Protein AF-A0A1F9H984-F1 (afdb_monomer_lite)

Foldseek 3Di:
DPPDPPDPDPDLFLVVQLVVLVVVLVVLVVVDDPVLVVVCVVPVPPDCPPDDPVSVVSSVVNVSSVVSNVLSVQLNVQLVVQLVLLPVVPPPQAFAPVLVVVPPPDPPDDDQPPDDDPSVSSSVLSSVLSNLLSVQLLVVLVVQVLPDQLLVSVVCVVVVNGVDLHQVRAQVSSVVSVVPGDGRFKKKFWKWFPPPDPPIHIWIWIHTRPDDSQSTKTWGCSNVSSHTDIDRNVPDPTPIDTDPPDDID

pLDDT: mean 80.42, std 18.52, range [28.92, 98.56]

Sequence (249 aa):
MLLWPSFSLASESADQNFFYFQTQLKNFEKSHNASLIRRFNENNRKPLSGLSKKEKRFQKEYKELKKNFSYWNEVYHLKQALIETYKGVGAGSKPAQAVRNLCRGEPMCSPRPTHGSATTQMEDEANRLAIKLIQGIMRLAEEYKINTFPLVHNFLINFGLAKRGACKHWAEDILKIIEGIPRDYFVAYWAEHKPGSIAEHNVAVLAPAGATLRDGLLIDPWRTAGKPFWIRVDADHHQWKPWAFYEPK

Structure (mmCIF, N/CA/C/O backbone):
data_AF-A0A1F9H984-F1
#
_entry.id   AF-A0A1F9H984-F1
#
loop_
_atom_site.group_PDB
_atom_site.id
_atom_site.type_symbol
_atom_site.label_atom_id
_atom_site.label_alt_id
_atom_site.label_comp_id
_atom_site.label_asym_id
_atom_site.label_entity_id
_atom_site.label_seq_id
_atom_site.pdbx_PDB_ins_code
_atom_site.Cartn_x
_atom_site.Cartn_y
_atom_site.Cartn_z
_atom_site.occupancy
_atom_site.B_iso_or_equiv
_atom_site.auth_seq_id
_atom_site.auth_comp_id
_atom_site.auth_asym_id
_atom_site.auth_atom_id
_atom_site.pdbx_PDB_model_num
ATOM 1 N N . MET A 1 1 ? 5.134 5.168 20.318 1.00 28.92 1 MET A N 1
ATOM 2 C CA . MET A 1 1 ? 5.271 3.700 20.286 1.00 28.92 1 MET A CA 1
ATOM 3 C C . MET A 1 1 ? 3.900 3.111 19.985 1.00 28.92 1 MET A C 1
ATOM 5 O O . MET A 1 1 ? 3.142 2.780 20.892 1.00 28.92 1 MET A O 1
ATOM 9 N N . LEU A 1 2 ? 3.504 3.120 18.710 1.00 35.62 2 LEU A N 1
ATOM 10 C CA . LEU A 1 2 ? 2.279 2.446 18.294 1.00 35.62 2 LEU A CA 1
ATOM 11 C C . LEU A 1 2 ? 2.582 0.955 18.352 1.00 35.62 2 LEU A C 1
ATOM 13 O O . LEU A 1 2 ? 3.224 0.422 17.458 1.00 35.62 2 LEU A O 1
ATOM 17 N N . LEU A 1 3 ? 2.154 0.300 19.432 1.00 34.59 3 LEU A N 1
ATOM 18 C CA . LEU A 1 3 ? 2.183 -1.153 19.526 1.00 34.59 3 LEU A CA 1
ATOM 19 C C . LEU A 1 3 ? 1.504 -1.696 18.269 1.00 34.59 3 LEU A C 1
ATOM 21 O O . LEU A 1 3 ? 0.321 -1.430 18.021 1.00 34.59 3 LEU A O 1
ATOM 25 N N . TRP A 1 4 ? 2.294 -2.362 17.432 1.00 45.97 4 TRP A N 1
ATOM 26 C CA . TRP A 1 4 ? 1.813 -3.210 16.354 1.00 45.97 4 TRP A CA 1
ATOM 27 C C . TRP A 1 4 ? 0.661 -4.059 16.900 1.00 45.97 4 TRP A C 1
ATOM 29 O O . TRP A 1 4 ? 0.743 -4.452 18.069 1.00 45.97 4 TRP A O 1
ATOM 39 N N . PRO A 1 5 ? -0.433 -4.298 16.153 1.00 43.12 5 PRO A N 1
ATOM 40 C CA . PRO A 1 5 ? -1.443 -5.233 16.623 1.00 43.12 5 PRO A CA 1
ATOM 41 C C . PRO A 1 5 ? -0.728 -6.512 17.057 1.00 43.12 5 PRO A C 1
ATOM 43 O O . PRO A 1 5 ? 0.028 -7.091 16.278 1.00 43.12 5 PRO A O 1
ATOM 46 N N . SER A 1 6 ? -0.873 -6.892 18.325 1.00 40.19 6 SER A N 1
ATOM 47 C CA . SER A 1 6 ? -0.374 -8.160 18.840 1.00 40.19 6 SER A CA 1
ATOM 48 C C . SER A 1 6 ? -1.155 -9.246 18.110 1.00 40.19 6 SER A C 1
ATOM 50 O O . SER A 1 6 ? -2.278 -9.581 18.479 1.00 40.19 6 SER A O 1
ATOM 52 N N . PHE A 1 7 ? -0.612 -9.670 16.971 1.00 46.16 7 PHE A N 1
ATOM 53 C CA . PHE A 1 7 ? -1.280 -10.534 16.020 1.00 46.16 7 PHE A CA 1
ATOM 54 C C . PHE A 1 7 ? -1.328 -11.954 16.583 1.00 46.16 7 PHE A C 1
ATOM 56 O O . PHE A 1 7 ? -0.397 -12.733 16.426 1.00 46.16 7 PHE A O 1
ATOM 63 N N . SER A 1 8 ? -2.449 -12.304 17.204 1.00 42.34 8 SER A N 1
ATOM 64 C CA . SER A 1 8 ? -3.020 -13.636 17.025 1.00 42.34 8 SER A CA 1
ATOM 65 C C . SER A 1 8 ? -4.011 -13.506 15.869 1.00 42.34 8 SER A C 1
ATOM 67 O O . SER A 1 8 ? -5.178 -13.174 16.064 1.00 42.34 8 SER A O 1
ATOM 69 N N . LEU A 1 9 ? -3.507 -13.596 14.636 1.00 49.41 9 LEU A N 1
ATOM 70 C CA . LEU A 1 9 ? -4.356 -13.621 13.448 1.00 49.41 9 LEU A CA 1
ATOM 71 C C . LEU A 1 9 ? -4.894 -15.030 13.266 1.00 49.41 9 LEU A C 1
ATOM 73 O O . LEU A 1 9 ? -4.145 -15.997 13.372 1.00 49.41 9 LEU A O 1
ATOM 77 N N . ALA A 1 10 ? -6.175 -15.132 12.930 1.00 49.56 10 ALA A N 1
ATOM 78 C CA . ALA A 1 10 ? -6.808 -16.397 12.579 1.00 49.56 10 ALA A CA 1
ATOM 79 C C . ALA A 1 10 ? -6.217 -17.023 11.293 1.00 49.56 10 ALA A C 1
ATOM 81 O O . ALA A 1 10 ? -6.454 -18.198 11.035 1.00 49.56 10 ALA A O 1
ATOM 82 N N . SER A 1 11 ? -5.441 -16.262 10.507 1.00 60.00 11 SER A N 1
ATOM 83 C CA . SER A 1 11 ? -4.662 -16.715 9.346 1.00 60.00 11 SER A CA 1
ATOM 84 C C . SER A 1 11 ? -3.824 -15.571 8.753 1.00 60.00 11 SER A C 1
ATOM 86 O O . SER A 1 11 ? -4.091 -14.398 9.016 1.00 60.00 1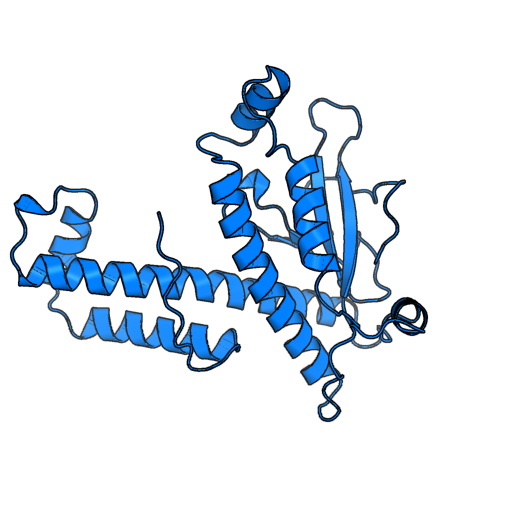1 SER A O 1
ATOM 88 N N . GLU A 1 12 ? -2.866 -15.877 7.874 1.00 77.62 12 GLU A N 1
ATOM 89 C CA . GLU A 1 12 ? -2.199 -14.878 7.016 1.00 77.62 12 GLU A CA 1
ATOM 90 C C . GLU A 1 12 ? -3.059 -14.446 5.802 1.00 77.62 12 GLU A C 1
ATOM 92 O O . GLU A 1 12 ? -2.540 -13.888 4.838 1.00 77.62 12 GLU A O 1
ATOM 97 N N . SER A 1 13 ? -4.376 -14.692 5.801 1.00 90.62 13 SER A N 1
ATOM 98 C CA . SER A 1 13 ? -5.262 -14.362 4.674 1.00 90.62 13 SER A CA 1
ATOM 99 C C . SER A 1 13 ? -5.854 -12.955 4.804 1.00 90.62 13 SER A C 1
ATOM 101 O O . SER A 1 13 ? -6.533 -12.641 5.786 1.00 90.62 13 SER A O 1
ATOM 103 N N . ALA A 1 14 ? -5.643 -12.111 3.791 1.00 93.31 14 ALA A N 1
ATOM 104 C CA . ALA A 1 14 ? -6.230 -10.776 3.714 1.00 93.31 14 ALA A CA 1
ATOM 105 C C . ALA A 1 14 ? -7.764 -10.809 3.762 1.00 93.31 14 ALA A C 1
ATOM 107 O O . ALA A 1 14 ? -8.372 -10.062 4.525 1.00 93.31 14 ALA A O 1
ATOM 108 N N . ASP A 1 15 ? -8.383 -11.706 2.995 1.00 94.44 15 ASP A N 1
ATOM 109 C CA . ASP A 1 15 ? -9.834 -11.851 2.876 1.00 94.44 15 ASP A CA 1
ATOM 110 C C . ASP A 1 15 ? -10.461 -12.256 4.209 1.00 94.44 15 ASP A C 1
ATOM 112 O O . ASP A 1 15 ? -11.380 -11.594 4.694 1.00 94.44 15 ASP A O 1
ATOM 116 N N . GLN A 1 16 ? -9.927 -13.308 4.842 1.00 93.25 16 GLN A N 1
ATOM 117 C CA . GLN A 1 16 ? -10.461 -13.800 6.113 1.00 93.25 16 GLN A CA 1
ATOM 118 C C . GLN A 1 16 ? -10.400 -12.717 7.191 1.00 93.25 16 GLN A C 1
ATOM 120 O O . GLN A 1 16 ? -11.394 -12.474 7.877 1.00 93.25 16 GLN A O 1
ATOM 125 N N . ASN A 1 17 ? -9.268 -12.020 7.312 1.00 95.00 17 ASN A N 1
ATOM 126 C CA . ASN A 1 17 ? -9.118 -10.970 8.312 1.00 95.00 17 ASN A CA 1
ATOM 127 C C . ASN A 1 17 ? -9.964 -9.730 7.997 1.00 95.00 17 ASN A C 1
ATOM 129 O O . ASN A 1 17 ? -10.565 -9.162 8.911 1.00 95.00 17 ASN A O 1
ATOM 133 N N . PHE A 1 18 ? -10.072 -9.325 6.730 1.00 96.31 18 PHE A N 1
ATOM 134 C CA . PHE A 1 18 ? -10.940 -8.220 6.328 1.00 96.31 18 PHE A CA 1
ATOM 135 C C . PHE A 1 18 ? -12.397 -8.484 6.715 1.00 96.31 18 PHE A C 1
ATOM 137 O O . PHE A 1 18 ? -12.997 -7.677 7.430 1.00 96.31 18 PHE A O 1
ATOM 144 N N . PHE A 1 19 ? -12.953 -9.634 6.321 1.00 95.62 19 PHE A N 1
ATOM 145 C CA . PHE A 1 19 ? -14.340 -9.975 6.643 1.00 95.62 19 PHE A CA 1
ATOM 146 C C . PHE A 1 19 ? -14.554 -10.197 8.142 1.00 95.62 19 PHE A C 1
ATOM 148 O O . PHE A 1 19 ? -15.589 -9.782 8.677 1.00 95.62 19 PHE A O 1
ATOM 155 N N . TYR A 1 20 ? -13.571 -10.774 8.840 1.00 94.81 20 TYR A N 1
ATOM 156 C CA . TYR A 1 20 ? -13.602 -10.913 10.293 1.00 94.81 20 TYR A CA 1
ATOM 157 C C . TYR A 1 20 ? -13.717 -9.547 10.977 1.00 94.81 20 TYR A C 1
ATOM 159 O O . TYR A 1 20 ? -14.696 -9.291 11.679 1.00 94.81 20 TYR A O 1
ATOM 167 N N . PHE A 1 21 ? -12.776 -8.629 10.735 1.00 94.81 21 PHE A N 1
ATOM 168 C CA . PHE A 1 21 ? -12.777 -7.325 11.400 1.00 94.81 21 PHE A CA 1
ATOM 169 C C . PHE A 1 21 ? -13.937 -6.433 10.953 1.00 94.81 21 PHE A C 1
ATOM 171 O O . PHE A 1 21 ? -14.473 -5.687 11.774 1.00 94.81 21 PHE A O 1
ATOM 178 N N . GLN A 1 22 ? -14.391 -6.550 9.702 1.00 95.25 22 GLN A N 1
ATOM 179 C CA . GLN A 1 22 ? -15.598 -5.869 9.238 1.00 95.25 22 GLN A CA 1
ATOM 180 C C . GLN A 1 22 ? -16.836 -6.336 10.020 1.00 95.25 22 GLN A C 1
ATOM 182 O O . GLN A 1 22 ? -17.648 -5.517 10.455 1.00 95.25 22 GLN A O 1
ATOM 187 N N . THR A 1 23 ? -16.978 -7.648 10.218 1.00 94.88 23 THR A N 1
ATOM 188 C CA . THR A 1 23 ? -18.100 -8.239 10.959 1.00 94.88 23 THR A CA 1
ATOM 189 C C . THR A 1 23 ? -18.048 -7.857 12.432 1.00 94.88 23 THR A C 1
ATOM 191 O O . THR A 1 23 ? -19.055 -7.423 12.988 1.00 94.88 23 THR A O 1
ATOM 194 N N . GLN A 1 24 ? -16.870 -7.947 13.054 1.00 93.12 24 GLN A N 1
ATOM 195 C CA . GLN A 1 24 ? -16.667 -7.532 14.441 1.00 93.12 24 GLN A CA 1
ATOM 196 C C . GLN A 1 24 ? -17.028 -6.055 14.637 1.00 93.12 24 GLN A C 1
ATOM 198 O O . GLN A 1 24 ? -17.757 -5.733 15.573 1.00 93.12 24 GLN A O 1
ATOM 203 N N . LEU A 1 25 ? -16.597 -5.160 13.738 1.00 92.25 25 LEU A N 1
ATOM 204 C CA . LEU A 1 25 ? -16.910 -3.729 13.824 1.00 92.25 25 LEU A CA 1
ATOM 205 C C . LEU A 1 25 ? -18.418 -3.467 13.712 1.00 92.25 25 LEU A C 1
ATOM 207 O O . LEU A 1 25 ? -18.980 -2.774 14.559 1.00 92.25 25 LEU A O 1
ATOM 211 N N . LYS A 1 26 ? -19.093 -4.096 12.741 1.00 92.44 26 LYS A N 1
ATOM 212 C CA . LYS A 1 26 ? -20.556 -4.009 12.584 1.00 92.44 26 LYS A CA 1
ATOM 213 C C . LYS A 1 26 ? -21.301 -4.531 13.816 1.00 92.44 26 LYS A C 1
ATOM 215 O O . LYS A 1 26 ? -22.273 -3.920 14.252 1.00 92.44 26 LYS A O 1
ATOM 220 N N . ASN A 1 27 ? -20.868 -5.656 14.381 1.00 92.75 27 ASN A N 1
ATOM 221 C CA . ASN A 1 27 ? -21.497 -6.240 15.566 1.00 92.75 27 ASN A CA 1
ATOM 222 C C . ASN A 1 27 ? -21.279 -5.369 16.805 1.00 92.75 27 ASN A C 1
ATOM 224 O O . ASN A 1 27 ? -22.217 -5.162 17.570 1.00 92.75 27 ASN A O 1
ATOM 228 N N . PHE A 1 28 ? -20.081 -4.807 16.965 1.00 90.88 28 PHE A N 1
ATOM 229 C CA . PHE A 1 28 ? -19.751 -3.899 18.058 1.00 90.88 28 PHE A CA 1
ATOM 230 C C . PHE A 1 28 ? -20.607 -2.625 18.025 1.00 90.88 28 PHE A C 1
ATOM 232 O O . PHE A 1 28 ? -21.103 -2.184 19.063 1.00 90.88 28 PHE A O 1
ATOM 239 N N . GLU A 1 29 ? -20.819 -2.047 16.839 1.00 88.38 29 GLU A N 1
ATOM 240 C CA . GLU A 1 29 ? -21.698 -0.884 16.647 1.00 88.38 29 GLU A CA 1
ATOM 241 C C . GLU A 1 29 ? -23.177 -1.221 16.893 1.00 88.38 29 GLU A C 1
ATOM 243 O O . GLU A 1 29 ? -23.925 -0.373 17.366 1.00 88.38 29 GLU A O 1
ATOM 248 N N . LYS A 1 30 ? -23.611 -2.463 16.647 1.00 88.62 30 LYS A N 1
ATOM 249 C CA . LYS A 1 30 ? -24.981 -2.910 16.956 1.00 88.62 30 LYS A CA 1
ATOM 250 C C . LYS A 1 30 ? -25.201 -3.229 18.436 1.00 88.62 30 LYS A C 1
ATOM 252 O O . LYS A 1 30 ? -26.286 -2.988 18.955 1.00 88.62 30 LYS A O 1
ATOM 257 N N . SER A 1 31 ? -24.206 -3.805 19.114 1.00 84.62 31 SER A N 1
ATOM 258 C CA . SER A 1 31 ? -24.339 -4.283 20.497 1.00 84.62 31 SER A CA 1
ATOM 259 C C . SER A 1 31 ? -24.321 -3.160 21.535 1.00 84.62 31 SER A C 1
ATOM 261 O O . SER A 1 31 ? -24.743 -3.358 22.674 1.00 84.62 31 SER A O 1
ATOM 263 N N . HIS A 1 32 ? -23.798 -1.987 21.176 1.00 82.38 32 HIS A N 1
ATOM 264 C CA . HIS A 1 32 ? -23.701 -0.844 22.075 1.00 82.38 32 HIS A CA 1
ATOM 265 C C . HIS A 1 32 ? -24.836 0.148 21.839 1.00 82.38 32 HIS A C 1
ATOM 267 O O . HIS A 1 32 ? -25.234 0.415 20.710 1.00 82.38 32 HIS A O 1
ATOM 273 N N . ASN A 1 33 ? -25.366 0.719 22.924 1.00 77.81 33 ASN A N 1
ATOM 274 C CA . ASN A 1 33 ? -26.488 1.645 22.818 1.00 77.81 33 ASN A CA 1
ATOM 275 C C . ASN A 1 33 ? -26.107 2.916 22.033 1.00 77.81 33 ASN A C 1
ATOM 277 O O . ASN A 1 33 ? -24.970 3.397 22.076 1.00 77.81 33 ASN A O 1
ATOM 281 N N . ALA A 1 34 ? -27.098 3.501 21.358 1.00 79.25 34 ALA A N 1
ATOM 282 C CA . ALA A 1 34 ? -26.911 4.694 20.533 1.00 79.25 34 ALA A CA 1
ATOM 283 C C . ALA A 1 34 ? -26.274 5.866 21.308 1.00 79.25 34 ALA A C 1
ATOM 285 O O . ALA A 1 34 ? -25.540 6.668 20.733 1.00 79.25 34 ALA A O 1
ATOM 286 N N . SER A 1 35 ? -26.497 5.952 22.626 1.00 78.19 35 SER A N 1
ATOM 287 C CA . SER A 1 35 ? -25.914 7.006 23.460 1.00 78.19 35 SER A CA 1
ATOM 288 C C . SER A 1 35 ? -24.404 6.857 23.677 1.00 78.19 35 SER A C 1
ATOM 290 O O . SER A 1 35 ? -23.714 7.876 23.653 1.00 78.19 35 SER A O 1
ATOM 292 N N . LEU A 1 36 ? -23.862 5.642 23.830 1.00 82.44 36 LEU A N 1
ATOM 293 C CA . LEU A 1 36 ? -22.410 5.421 23.923 1.00 82.44 36 LEU A CA 1
ATOM 294 C C . LEU A 1 36 ? -21.707 5.720 22.599 1.00 82.44 36 LEU A C 1
ATOM 296 O O . LEU A 1 36 ? -20.658 6.360 22.603 1.00 82.44 36 LEU A O 1
ATOM 300 N N . ILE A 1 37 ? -22.307 5.328 21.473 1.00 81.88 37 ILE A N 1
ATOM 301 C CA . ILE A 1 37 ? -21.774 5.619 20.134 1.00 81.88 37 ILE A CA 1
ATOM 302 C C . ILE A 1 37 ? -21.774 7.130 19.879 1.00 81.88 37 ILE A C 1
ATOM 304 O O . ILE A 1 37 ? -20.754 7.693 19.475 1.00 81.88 37 ILE A O 1
ATOM 308 N N . ARG A 1 38 ? -22.884 7.813 20.196 1.00 80.56 38 ARG A N 1
ATOM 309 C CA . ARG A 1 38 ? -22.988 9.278 20.117 1.00 80.56 38 ARG A CA 1
ATOM 310 C C . ARG A 1 38 ? -21.905 9.959 20.954 1.00 80.56 38 ARG A C 1
ATOM 312 O O . ARG A 1 38 ? -21.158 10.784 20.434 1.00 80.56 38 ARG A O 1
ATOM 319 N N . ARG A 1 39 ? -21.759 9.560 22.223 1.00 79.69 39 ARG A N 1
ATOM 320 C CA . ARG A 1 39 ? -20.733 10.111 23.120 1.00 79.69 39 ARG A CA 1
ATOM 321 C C . ARG A 1 39 ? -19.316 9.822 22.647 1.00 79.69 39 ARG A C 1
ATOM 323 O O . ARG A 1 39 ? -18.449 10.675 22.797 1.00 79.69 39 ARG A O 1
ATOM 330 N N . PHE A 1 40 ? -19.051 8.655 22.069 1.00 83.25 40 PHE A N 1
ATOM 331 C CA . PHE A 1 40 ? -17.752 8.375 21.466 1.00 83.25 40 PHE A CA 1
ATOM 332 C C . PHE A 1 40 ? -17.451 9.340 20.320 1.00 83.25 40 PHE A C 1
ATOM 334 O O . PHE A 1 40 ? -16.374 9.931 20.313 1.00 83.25 40 PHE A O 1
ATOM 341 N N . ASN A 1 41 ? -18.394 9.552 19.398 1.00 80.56 41 ASN A N 1
ATOM 342 C CA . ASN A 1 41 ? -18.207 10.477 18.277 1.00 80.56 41 ASN A CA 1
ATOM 343 C C . ASN A 1 41 ? -17.930 11.912 18.761 1.00 80.56 41 ASN A C 1
ATOM 345 O O . ASN A 1 41 ? -17.040 12.575 18.231 1.00 80.56 41 ASN A O 1
ATOM 349 N N . GLU A 1 42 ? -18.608 12.353 19.824 1.00 79.31 42 GLU A N 1
ATOM 350 C CA . GLU A 1 42 ? -18.394 13.662 20.464 1.00 79.31 42 GLU A CA 1
ATOM 351 C C . GLU A 1 42 ? -17.043 13.771 21.200 1.00 79.31 42 GLU A C 1
ATOM 353 O O . GLU A 1 42 ? -16.441 14.848 21.261 1.00 79.31 42 GLU A O 1
ATOM 358 N N . ASN A 1 43 ? -16.548 12.660 21.757 1.00 73.69 43 ASN A N 1
ATOM 359 C CA . ASN A 1 43 ? -15.392 12.636 22.658 1.00 73.69 43 ASN A CA 1
ATOM 360 C C . ASN A 1 43 ? -14.119 12.037 22.048 1.00 73.69 43 ASN A C 1
ATOM 362 O O . ASN A 1 43 ? -13.084 12.026 22.712 1.00 73.69 43 ASN A O 1
ATOM 366 N N . ASN A 1 44 ? -14.132 11.554 20.802 1.00 72.25 44 ASN A N 1
ATOM 367 C CA . ASN A 1 44 ? -13.003 10.801 20.236 1.00 72.25 44 ASN A CA 1
ATOM 368 C C . ASN A 1 44 ? -11.679 11.599 20.190 1.00 72.25 44 ASN A C 1
ATOM 370 O O . ASN A 1 44 ? -10.598 11.009 20.133 1.00 72.25 44 ASN A O 1
ATOM 374 N N . ARG A 1 45 ? -11.762 12.934 20.267 1.00 71.50 45 ARG A N 1
ATOM 375 C CA . ARG A 1 45 ? -10.629 13.876 20.299 1.00 71.50 45 ARG A CA 1
ATOM 376 C C . ARG A 1 45 ? -10.446 14.601 21.643 1.00 71.50 45 ARG A C 1
ATOM 378 O O . ARG A 1 45 ? -9.566 15.447 21.745 1.00 71.50 45 ARG A O 1
ATOM 385 N N . LYS A 1 46 ? -11.273 14.310 22.653 1.00 71.31 46 LYS A N 1
ATOM 386 C CA . LYS A 1 46 ? -11.262 14.990 23.960 1.00 71.31 46 LYS A CA 1
ATOM 387 C C . LYS A 1 46 ? -10.517 14.168 25.026 1.00 71.31 46 LYS A C 1
ATOM 389 O O . LYS A 1 46 ? -10.387 12.951 24.872 1.00 71.31 46 LYS A O 1
ATOM 394 N N . PRO A 1 47 ? -10.026 14.803 26.109 1.00 73.31 47 PRO A N 1
ATOM 395 C CA . PRO A 1 47 ? -9.331 14.109 27.192 1.00 73.31 47 PRO A CA 1
ATOM 396 C C . PRO A 1 47 ? -10.194 13.021 27.846 1.00 73.31 47 PRO A C 1
ATOM 398 O O . PRO A 1 47 ? -11.365 13.237 28.152 1.00 73.31 47 PRO A O 1
ATOM 401 N N . LEU A 1 48 ? -9.589 11.861 28.130 1.00 72.44 48 LEU A N 1
ATOM 402 C CA . LEU A 1 48 ? -10.271 10.709 28.740 1.00 72.44 48 LEU A CA 1
ATOM 403 C C . LEU A 1 48 ? -10.660 10.929 30.214 1.00 72.44 48 LEU A C 1
ATOM 405 O O . LEU A 1 48 ? -11.360 10.097 30.788 1.00 72.44 48 LEU A O 1
ATOM 409 N N . SER A 1 49 ? -10.186 12.000 30.857 1.00 75.31 49 SER A N 1
ATOM 410 C CA . SER A 1 49 ? -10.388 12.267 32.289 1.00 75.31 49 SER A CA 1
ATOM 411 C C . SER A 1 49 ? -11.867 12.381 32.672 1.00 75.31 49 SER A C 1
ATOM 413 O O . SER A 1 49 ? -12.241 11.886 33.731 1.00 75.31 49 SER A O 1
ATOM 415 N N . GLY A 1 50 ? -12.709 12.926 31.787 1.00 79.62 50 GLY A N 1
ATOM 416 C CA . GLY A 1 50 ? -14.153 13.088 32.003 1.00 79.62 50 GLY A CA 1
ATOM 417 C C . GLY A 1 50 ? -15.022 11.869 31.665 1.00 79.62 50 GLY A C 1
ATOM 418 O O . GLY A 1 50 ? -16.242 11.959 31.754 1.00 79.62 50 GLY A O 1
ATOM 419 N N . LEU A 1 51 ? -14.430 10.743 31.250 1.00 82.38 51 LEU A N 1
ATOM 420 C CA . LEU A 1 51 ? -15.173 9.549 30.834 1.00 82.38 51 LEU A CA 1
ATOM 421 C C . LEU A 1 51 ? -15.372 8.562 31.990 1.00 82.38 51 LEU A C 1
ATOM 423 O O . LEU A 1 51 ? -14.445 8.263 32.754 1.00 82.38 51 LEU A O 1
ATOM 427 N N . SER A 1 52 ? -16.563 7.970 32.053 1.00 87.62 52 SER A N 1
ATOM 428 C CA . SER A 1 52 ? -16.852 6.825 32.916 1.00 87.62 52 SER A CA 1
ATOM 429 C C . SER A 1 52 ? -15.970 5.621 32.560 1.00 87.62 52 SER A C 1
ATOM 431 O O . SER A 1 52 ? -15.449 5.496 31.448 1.00 87.62 52 SER A O 1
ATOM 433 N N . LYS A 1 53 ? -15.828 4.670 33.494 1.00 88.81 53 LYS A N 1
ATOM 434 C CA . LYS A 1 53 ? -15.087 3.417 33.245 1.00 88.81 53 LYS A CA 1
ATOM 435 C C . LYS A 1 53 ? -15.622 2.665 32.015 1.00 88.81 53 LYS A C 1
ATOM 437 O O . LYS A 1 53 ? -14.832 2.149 31.227 1.00 88.81 53 LYS A O 1
ATOM 442 N N . LYS A 1 54 ? -16.948 2.653 31.827 1.00 87.94 54 LYS A N 1
ATOM 443 C CA . LYS A 1 54 ? -17.617 2.015 30.683 1.00 87.94 54 LYS A CA 1
ATOM 444 C C . LYS A 1 54 ? -17.251 2.693 29.360 1.00 87.94 54 LYS A C 1
ATOM 446 O O . LYS A 1 54 ? -16.909 2.005 28.407 1.00 87.94 54 LYS A O 1
ATOM 451 N N . GLU A 1 55 ? -17.259 4.024 29.316 1.00 86.19 55 GLU A N 1
ATOM 452 C CA . GLU A 1 55 ? -16.891 4.789 28.115 1.00 86.19 55 GLU A CA 1
ATOM 453 C C . GLU A 1 55 ? -15.405 4.650 27.770 1.00 86.19 55 GLU A C 1
ATOM 455 O O . GLU A 1 55 ? -15.066 4.490 26.601 1.00 86.19 55 GLU A O 1
ATOM 460 N N . LYS A 1 56 ? -14.517 4.639 28.775 1.00 87.44 56 LYS A N 1
ATOM 461 C CA . LYS A 1 56 ? -13.080 4.384 28.568 1.00 87.44 56 LYS A CA 1
ATOM 462 C C . LYS A 1 56 ? -12.840 3.010 27.946 1.00 87.44 56 LYS A C 1
ATOM 464 O O . LYS A 1 56 ? -12.081 2.899 26.985 1.00 87.44 56 LYS A O 1
ATOM 469 N N . ARG A 1 57 ? -13.504 1.976 28.476 1.00 88.38 57 ARG A N 1
ATOM 470 C CA . ARG A 1 57 ? -13.433 0.608 27.946 1.00 88.38 57 ARG A CA 1
ATOM 471 C C . ARG A 1 57 ? -13.952 0.544 26.509 1.00 88.38 57 ARG A C 1
ATOM 473 O O . ARG A 1 57 ? -13.220 0.094 25.635 1.00 88.38 57 ARG A O 1
ATOM 480 N N . PHE A 1 58 ? -15.146 1.083 26.266 1.00 88.69 58 PHE A N 1
ATOM 481 C CA . PHE A 1 58 ? -15.743 1.173 24.932 1.00 88.69 58 PHE A CA 1
ATOM 482 C C . PHE A 1 58 ? -14.803 1.853 23.931 1.00 88.69 58 PHE A C 1
ATOM 484 O O . PHE A 1 58 ? -14.544 1.329 22.852 1.00 88.69 58 PHE A O 1
ATOM 491 N N . GLN A 1 59 ? -14.248 3.011 24.297 1.00 86.81 59 GLN A N 1
ATOM 492 C CA . GLN A 1 59 ? -13.374 3.774 23.416 1.00 86.81 59 GLN A CA 1
ATOM 493 C C . GLN A 1 59 ? -12.075 3.028 23.104 1.00 86.81 59 GLN A C 1
ATOM 495 O O . GLN A 1 59 ? -11.589 3.122 21.977 1.00 86.81 59 GLN A O 1
ATOM 500 N N . LYS A 1 60 ? -11.508 2.302 24.076 1.00 88.69 60 LYS A N 1
ATOM 501 C CA . LYS A 1 60 ? -10.325 1.463 23.860 1.00 88.69 60 LYS A CA 1
ATOM 502 C C . LYS A 1 60 ? -10.632 0.338 22.867 1.00 88.69 60 LYS A C 1
ATOM 504 O O . LYS A 1 60 ? -9.948 0.248 21.852 1.00 88.69 60 LYS A O 1
ATOM 509 N N . GLU A 1 61 ? -11.672 -0.451 23.134 1.00 90.25 61 GLU A N 1
ATOM 510 C CA . GLU A 1 61 ? -12.078 -1.590 22.297 1.00 90.25 61 GLU A CA 1
ATOM 511 C C . GLU A 1 61 ? -12.421 -1.141 20.867 1.00 90.25 61 GLU A C 1
ATOM 513 O O . GLU A 1 61 ? -11.911 -1.705 19.901 1.00 90.25 61 GLU A O 1
ATOM 518 N N . TYR A 1 62 ? -13.188 -0.055 20.711 1.00 89.75 62 TYR A N 1
ATOM 519 C CA . TYR A 1 62 ? -13.530 0.488 19.394 1.00 89.75 62 TYR A CA 1
ATOM 520 C C . TYR A 1 62 ? -12.303 0.994 18.627 1.00 89.75 62 TYR A C 1
ATOM 522 O O . TYR A 1 62 ? -12.172 0.737 17.432 1.00 89.75 62 TYR A O 1
ATOM 530 N N . LYS A 1 63 ? -11.385 1.719 19.287 1.00 89.44 63 LYS A N 1
ATOM 531 C CA . LYS A 1 63 ? -10.156 2.219 18.643 1.00 89.44 63 LYS A CA 1
ATOM 532 C C . LYS A 1 63 ? -9.267 1.076 18.166 1.00 89.44 63 LYS A C 1
ATOM 534 O O . LYS A 1 63 ? -8.722 1.162 17.069 1.00 89.44 63 LYS A O 1
ATOM 539 N N . GLU A 1 64 ? -9.130 0.029 18.969 1.00 91.62 64 GLU A N 1
ATOM 540 C CA . GLU A 1 64 ? -8.367 -1.167 18.614 1.00 91.62 64 GLU A CA 1
ATOM 541 C C . GLU A 1 64 ? -9.004 -1.906 17.431 1.00 91.62 64 GLU A C 1
ATOM 543 O O . GLU A 1 64 ? -8.339 -2.171 16.429 1.00 91.62 64 GLU A O 1
ATOM 548 N N . LEU A 1 65 ? -10.316 -2.133 17.491 1.00 92.88 65 LEU A N 1
ATOM 549 C CA . LEU A 1 65 ? -11.065 -2.790 16.428 1.00 92.88 65 LEU A CA 1
ATOM 550 C C . LEU A 1 65 ? -11.010 -2.007 15.111 1.00 92.88 65 LEU A C 1
ATOM 552 O O . LEU A 1 65 ? -10.733 -2.574 14.055 1.00 92.88 65 LEU A O 1
ATOM 556 N N . LYS A 1 66 ? -11.199 -0.686 15.177 1.00 91.69 66 LYS A N 1
ATOM 557 C CA . LYS A 1 66 ? -11.112 0.212 14.022 1.00 91.69 66 LYS A CA 1
ATOM 558 C C . LYS A 1 66 ? -9.703 0.265 13.438 1.00 91.69 66 LYS A C 1
ATOM 560 O O . LYS A 1 66 ? -9.565 0.318 12.220 1.00 91.69 66 LYS A O 1
ATOM 565 N N . LYS A 1 67 ? -8.663 0.227 14.278 1.00 92.38 67 LYS A N 1
ATOM 566 C CA . LYS A 1 67 ? -7.266 0.145 13.827 1.00 92.38 67 LYS A CA 1
ATOM 567 C C . LYS A 1 67 ? -7.023 -1.146 13.041 1.00 92.38 67 LYS A C 1
ATOM 569 O O . LYS A 1 67 ? -6.471 -1.081 11.946 1.00 92.38 67 LYS A O 1
ATOM 574 N N . ASN A 1 68 ? -7.468 -2.288 13.565 1.00 93.12 68 ASN A N 1
ATOM 575 C CA . ASN A 1 68 ? -7.321 -3.579 12.888 1.00 93.12 68 ASN A CA 1
ATOM 576 C C . ASN A 1 68 ? -8.116 -3.635 11.581 1.00 93.12 68 ASN A C 1
ATOM 578 O O . ASN A 1 68 ? -7.573 -4.045 10.558 1.00 93.12 68 ASN A O 1
ATOM 582 N N . PHE A 1 69 ? -9.365 -3.162 11.592 1.00 95.12 69 PHE A N 1
ATOM 583 C CA . PHE A 1 69 ? -10.172 -3.063 10.379 1.00 95.12 69 PHE A CA 1
ATOM 584 C C . PHE A 1 69 ? -9.501 -2.171 9.332 1.00 95.12 69 PHE A C 1
ATOM 586 O O . PHE A 1 69 ? -9.382 -2.578 8.185 1.00 95.12 69 PHE A O 1
ATOM 593 N N . SER A 1 70 ? -9.003 -0.994 9.725 1.00 94.81 70 SER A N 1
ATOM 594 C CA . SER A 1 70 ? -8.313 -0.081 8.808 1.00 94.81 70 SER A CA 1
ATOM 595 C C . SER A 1 70 ? -7.099 -0.738 8.158 1.00 94.81 70 SER A C 1
ATOM 597 O O . SER A 1 70 ? -6.938 -0.615 6.954 1.00 94.81 70 SER A O 1
ATOM 599 N N . TYR A 1 71 ? -6.268 -1.453 8.919 1.00 95.12 71 TYR A N 1
ATOM 600 C CA . TYR A 1 71 ? -5.114 -2.165 8.364 1.00 95.12 71 TYR A CA 1
ATOM 601 C C . TYR A 1 71 ? -5.540 -3.235 7.347 1.00 95.12 71 TYR A C 1
ATOM 603 O O . TYR A 1 71 ? -5.059 -3.243 6.216 1.00 95.12 71 TYR A O 1
ATOM 611 N N . TRP A 1 72 ? -6.475 -4.112 7.723 1.00 96.06 72 TRP A N 1
ATOM 612 C CA . TRP A 1 72 ? -6.907 -5.205 6.847 1.00 96.06 72 TRP A CA 1
ATOM 613 C C . TRP A 1 72 ? -7.722 -4.737 5.647 1.00 96.06 72 TRP A C 1
ATOM 615 O O . TRP A 1 72 ? -7.697 -5.398 4.615 1.00 96.06 72 TRP A O 1
ATOM 625 N N . ASN A 1 73 ? -8.386 -3.588 5.748 1.00 97.31 73 ASN A N 1
ATOM 626 C CA . ASN A 1 73 ? -9.021 -2.917 4.621 1.00 97.31 73 ASN A CA 1
ATOM 627 C C . ASN A 1 73 ? -7.989 -2.536 3.550 1.00 97.31 73 ASN A C 1
ATOM 629 O O . ASN A 1 73 ? -8.177 -2.873 2.385 1.00 97.31 73 ASN A O 1
ATOM 633 N N . GLU A 1 74 ? -6.881 -1.898 3.942 1.00 97.62 74 GLU A N 1
ATOM 634 C CA . GLU A 1 74 ? -5.811 -1.536 3.001 1.00 97.62 74 GLU A CA 1
ATOM 635 C C . GLU A 1 74 ? -5.180 -2.780 2.360 1.00 97.62 74 GLU A C 1
ATOM 637 O O . GLU A 1 74 ? -5.025 -2.843 1.142 1.00 97.62 74 GLU A O 1
ATOM 642 N N . VAL A 1 75 ? -4.873 -3.807 3.164 1.00 97.81 75 VAL A N 1
ATOM 643 C CA . VAL A 1 75 ? -4.292 -5.065 2.662 1.00 97.81 75 VAL A CA 1
ATOM 644 C C . VAL A 1 75 ? -5.235 -5.759 1.678 1.00 97.81 75 VAL A C 1
ATOM 646 O O . VAL A 1 75 ? -4.805 -6.174 0.603 1.00 97.81 75 VAL A O 1
ATOM 649 N N . TYR A 1 76 ? -6.518 -5.884 2.025 1.00 98.19 76 TYR A N 1
ATOM 650 C CA . TYR A 1 76 ? -7.511 -6.525 1.169 1.00 98.19 76 TYR A CA 1
ATOM 651 C C . TYR A 1 76 ? -7.649 -5.794 -0.166 1.00 98.19 76 TYR A C 1
ATOM 653 O O . TYR A 1 76 ? -7.547 -6.423 -1.216 1.00 98.19 76 TYR A O 1
ATOM 661 N N . HIS A 1 77 ? -7.817 -4.472 -0.150 1.00 98.50 77 HIS A N 1
ATOM 662 C CA . HIS A 1 77 ? -8.018 -3.720 -1.386 1.00 98.50 77 HIS A CA 1
ATOM 663 C C . HIS A 1 77 ? -6.759 -3.636 -2.253 1.00 98.50 77 HIS A C 1
ATOM 665 O O . HIS A 1 77 ? -6.879 -3.687 -3.476 1.00 98.50 77 HIS A O 1
ATOM 671 N N . LEU A 1 78 ? -5.563 -3.598 -1.659 1.00 98.56 78 LEU A N 1
ATOM 672 C CA . LEU A 1 78 ? -4.324 -3.718 -2.425 1.00 98.56 78 LEU A CA 1
ATOM 673 C C . LEU A 1 78 ? -4.205 -5.105 -3.076 1.00 98.56 78 LEU A C 1
ATOM 675 O O . LEU A 1 78 ? -3.870 -5.198 -4.256 1.00 98.56 78 LEU A O 1
ATOM 679 N N . LYS A 1 79 ? -4.537 -6.182 -2.347 1.00 98.00 79 LYS A N 1
ATOM 680 C CA . LYS A 1 79 ? -4.584 -7.541 -2.914 1.00 98.00 79 LYS A CA 1
ATOM 681 C C . LYS A 1 79 ? -5.544 -7.604 -4.108 1.00 98.00 79 LYS A C 1
ATOM 683 O O . LYS A 1 79 ? -5.158 -8.114 -5.158 1.00 98.00 79 LYS A O 1
ATOM 688 N N . GLN A 1 80 ? -6.763 -7.075 -3.971 1.00 98.25 80 GLN A N 1
ATOM 689 C CA . GLN A 1 80 ? -7.740 -7.070 -5.069 1.00 98.25 80 GLN A CA 1
ATOM 690 C C . GLN A 1 80 ? -7.228 -6.272 -6.277 1.00 98.25 80 GLN A C 1
ATOM 692 O O . GLN A 1 80 ? -7.284 -6.771 -7.396 1.00 98.25 80 GLN A O 1
ATOM 697 N N . ALA A 1 81 ? -6.623 -5.100 -6.060 1.00 98.19 81 ALA A N 1
ATOM 698 C CA . ALA A 1 81 ? -6.060 -4.287 -7.139 1.00 98.19 81 ALA A CA 1
ATOM 699 C C . ALA A 1 81 ? -4.926 -4.999 -7.905 1.00 98.19 81 ALA A C 1
ATOM 701 O O . ALA A 1 81 ? -4.815 -4.851 -9.125 1.00 98.19 81 ALA A O 1
ATOM 702 N N . LEU A 1 82 ? -4.097 -5.794 -7.217 1.00 97.50 82 LEU A N 1
ATOM 703 C CA . LEU A 1 82 ? -3.068 -6.632 -7.847 1.00 97.50 82 LEU A CA 1
ATOM 704 C C . LEU A 1 82 ? -3.688 -7.760 -8.685 1.00 97.50 82 LEU A C 1
ATOM 706 O O . LEU A 1 82 ? -3.265 -7.988 -9.818 1.00 97.50 82 LEU A O 1
ATOM 710 N N . ILE A 1 83 ? -4.717 -8.431 -8.161 1.00 96.06 83 ILE A N 1
ATOM 711 C CA . ILE A 1 83 ? -5.443 -9.494 -8.871 1.00 96.06 83 ILE A CA 1
ATOM 712 C C . ILE A 1 83 ? -6.135 -8.945 -10.125 1.00 96.06 83 ILE A C 1
ATOM 714 O O . ILE A 1 83 ? -6.053 -9.549 -11.194 1.00 96.06 83 ILE A O 1
ATOM 718 N N . GLU A 1 84 ? -6.806 -7.801 -10.015 1.00 95.44 84 GLU A N 1
ATOM 719 C CA . GLU A 1 84 ? -7.465 -7.122 -11.135 1.00 95.44 84 GLU A CA 1
ATOM 720 C C . GLU A 1 84 ? -6.451 -6.680 -12.192 1.00 95.44 84 GLU A C 1
ATOM 722 O O . GLU A 1 84 ? -6.647 -6.932 -13.380 1.00 95.44 84 GLU A O 1
ATOM 727 N N . THR A 1 85 ? -5.324 -6.110 -11.752 1.00 94.50 85 THR A N 1
ATOM 728 C CA . THR A 1 85 ? -4.182 -5.765 -12.610 1.00 94.50 85 THR A CA 1
ATOM 729 C C . THR A 1 85 ? -3.680 -6.982 -13.388 1.00 94.50 85 THR A C 1
ATOM 731 O O . THR A 1 85 ? -3.486 -6.895 -14.598 1.00 94.50 85 THR A O 1
ATOM 734 N N . TYR A 1 86 ? -3.520 -8.130 -12.726 1.00 92.31 86 TYR A N 1
ATOM 735 C CA . TYR A 1 86 ? -3.103 -9.374 -13.372 1.00 92.31 86 TYR A CA 1
ATOM 736 C C . TYR A 1 86 ? -4.123 -9.874 -14.400 1.00 92.31 86 TYR A C 1
ATOM 738 O O . TYR A 1 86 ? -3.761 -10.202 -15.529 1.00 92.31 86 TYR A O 1
ATOM 746 N N . LYS A 1 87 ? -5.412 -9.887 -14.042 1.00 90.38 87 LYS A N 1
ATOM 747 C CA . LYS A 1 87 ? -6.492 -10.342 -14.930 1.00 90.38 87 LYS A CA 1
ATOM 748 C C . LYS A 1 87 ? -6.659 -9.440 -16.161 1.00 90.38 87 LYS A C 1
ATOM 750 O O . LYS A 1 87 ? -6.951 -9.955 -17.238 1.00 90.38 87 LYS A O 1
ATOM 755 N N . GLY A 1 88 ? -6.441 -8.130 -16.022 1.00 85.12 88 GLY A N 1
ATOM 756 C CA . GLY A 1 88 ? -6.604 -7.142 -17.095 1.00 85.12 88 GLY A CA 1
ATOM 757 C C . GLY A 1 88 ? -5.631 -7.293 -18.271 1.00 85.12 88 GLY A C 1
ATOM 758 O O . GLY A 1 88 ? -5.985 -6.945 -19.392 1.00 85.12 88 GLY A O 1
ATOM 759 N N . VAL A 1 89 ? -4.442 -7.865 -18.049 1.00 81.19 89 VAL A N 1
ATOM 760 C CA . VAL A 1 89 ? -3.437 -8.115 -19.107 1.00 81.19 89 VAL A CA 1
ATOM 761 C C . VAL A 1 89 ? -3.736 -9.408 -19.897 1.00 81.19 89 VAL A C 1
ATOM 763 O O . VAL A 1 89 ? -3.121 -9.685 -20.925 1.00 81.19 89 VAL A O 1
ATOM 766 N N . GLY A 1 90 ? -4.742 -10.180 -19.467 1.00 63.25 90 GLY A N 1
ATOM 767 C CA . GLY A 1 90 ? -5.095 -11.483 -20.023 1.00 63.25 90 GLY A CA 1
ATOM 768 C C . GLY A 1 90 ? -4.282 -12.611 -19.382 1.00 63.25 90 GLY A C 1
ATOM 769 O O . GLY A 1 90 ? -3.070 -12.511 -19.207 1.00 63.25 90 GLY A O 1
ATOM 770 N N . ALA A 1 91 ? -4.949 -13.724 -19.059 1.00 46.84 91 ALA A N 1
ATOM 771 C CA . ALA A 1 91 ? -4.402 -14.916 -18.389 1.00 46.84 91 ALA A CA 1
ATOM 772 C C . ALA A 1 91 ? -3.337 -15.705 -19.202 1.00 46.84 91 ALA A C 1
ATOM 774 O O . ALA A 1 91 ? -3.149 -16.902 -18.991 1.00 46.84 91 ALA A O 1
ATOM 775 N N . GLY A 1 92 ? -2.671 -15.054 -20.162 1.00 44.72 92 GLY A N 1
ATOM 776 C CA . GLY A 1 92 ? -1.599 -15.587 -21.003 1.00 44.72 92 GLY A CA 1
ATOM 777 C C . GLY A 1 92 ? -0.191 -15.141 -20.591 1.00 44.72 92 GLY A C 1
ATOM 778 O O . GLY A 1 92 ? 0.776 -15.550 -21.238 1.00 44.72 92 GLY A O 1
ATOM 779 N N . SER A 1 93 ? -0.045 -14.339 -19.528 1.00 47.84 93 SER A N 1
ATOM 780 C CA . SER A 1 93 ? 1.257 -14.038 -18.928 1.00 47.84 93 SER A CA 1
ATOM 781 C C . SER A 1 93 ? 1.837 -15.313 -18.313 1.00 47.84 93 SER A C 1
ATOM 783 O O . SER A 1 93 ? 1.515 -15.726 -17.198 1.00 47.84 93 SER A O 1
ATOM 785 N N . LYS A 1 94 ? 2.689 -15.988 -19.091 1.00 50.78 94 LYS A N 1
ATOM 786 C CA . LYS A 1 94 ? 3.539 -17.069 -18.587 1.00 50.78 94 LYS A CA 1
ATOM 787 C C . LYS A 1 94 ? 4.299 -16.541 -17.357 1.00 50.78 94 LYS A C 1
ATOM 789 O O . LYS A 1 94 ? 4.711 -15.379 -17.390 1.00 50.78 94 LYS A O 1
ATOM 794 N N . PRO A 1 95 ? 4.526 -17.367 -16.314 1.00 53.41 95 PRO A N 1
ATOM 795 C CA . PRO A 1 95 ? 5.392 -16.987 -15.199 1.00 53.41 95 PRO A CA 1
ATOM 796 C C . PRO A 1 95 ? 6.681 -16.393 -15.756 1.00 53.41 95 PRO A C 1
ATOM 798 O O . PRO A 1 95 ? 7.194 -16.924 -16.752 1.00 53.41 95 PRO A O 1
ATOM 801 N N . ALA A 1 96 ? 7.175 -15.305 -15.162 1.00 51.28 96 ALA A N 1
ATOM 802 C CA . ALA A 1 96 ? 8.338 -14.599 -15.684 1.00 51.28 96 ALA A CA 1
ATOM 803 C C . ALA A 1 96 ? 9.461 -15.609 -15.955 1.00 51.28 96 ALA A C 1
ATOM 805 O O . ALA A 1 96 ? 10.025 -16.213 -15.041 1.00 51.28 96 ALA A O 1
ATOM 806 N N . GLN A 1 97 ? 9.803 -15.808 -17.231 1.00 45.81 97 GLN A N 1
ATOM 807 C CA . GLN A 1 97 ? 10.882 -16.721 -17.609 1.00 45.81 97 GLN A CA 1
ATOM 808 C C . GLN A 1 97 ? 12.228 -16.256 -17.014 1.00 45.81 97 GLN A C 1
ATOM 810 O O . GLN A 1 97 ? 13.131 -17.068 -16.818 1.00 45.81 97 GLN A O 1
ATOM 815 N N . ALA A 1 98 ? 12.306 -14.973 -16.637 1.00 43.16 98 ALA A N 1
ATOM 816 C CA . ALA A 1 98 ? 13.390 -14.347 -15.892 1.00 43.16 98 ALA A CA 1
ATOM 817 C C . ALA A 1 98 ? 13.571 -14.900 -14.459 1.00 43.16 98 ALA A C 1
ATOM 819 O O . ALA A 1 98 ? 14.710 -15.065 -14.026 1.00 43.16 98 ALA A O 1
ATOM 820 N N . VAL A 1 99 ? 12.506 -15.303 -13.751 1.00 46.56 99 VAL A N 1
ATOM 821 C CA . VAL A 1 99 ? 12.616 -15.820 -12.367 1.00 46.56 99 VAL A CA 1
ATOM 822 C C . VAL A 1 99 ? 13.145 -17.258 -12.339 1.00 46.56 99 VAL A C 1
ATOM 824 O O . VAL A 1 99 ? 13.945 -17.611 -11.472 1.00 46.56 99 VAL A O 1
ATOM 827 N N . ARG A 1 100 ? 12.834 -18.077 -13.360 1.00 43.97 100 ARG A N 1
ATOM 828 C CA . ARG A 1 100 ? 13.429 -19.427 -13.507 1.00 43.97 100 ARG A CA 1
ATOM 829 C C . ARG A 1 100 ? 14.961 -19.411 -13.528 1.00 43.97 100 ARG A C 1
ATOM 831 O O . ARG A 1 100 ? 15.573 -20.420 -13.183 1.00 43.97 100 ARG A O 1
ATOM 838 N N . ASN A 1 101 ? 15.572 -18.304 -13.949 1.00 40.94 101 ASN A N 1
ATOM 839 C CA . ASN A 1 101 ? 17.024 -18.164 -14.015 1.00 40.94 101 ASN A CA 1
ATOM 840 C C . ASN A 1 101 ? 17.631 -17.493 -12.772 1.00 40.94 101 ASN A C 1
ATOM 842 O O . ASN A 1 101 ? 18.780 -17.790 -12.467 1.00 40.94 101 ASN A O 1
ATOM 846 N N . LEU A 1 102 ? 16.875 -16.677 -12.027 1.00 43.31 102 LEU A N 1
ATOM 847 C CA . LEU A 1 102 ? 17.314 -16.079 -10.754 1.00 43.31 102 LEU A CA 1
ATOM 848 C C . LEU A 1 102 ? 17.334 -17.084 -9.587 1.00 43.31 102 LEU A C 1
ATOM 850 O O . LEU A 1 102 ? 18.129 -16.936 -8.667 1.00 43.31 102 LEU A O 1
ATOM 854 N N . CYS A 1 103 ? 16.519 -18.143 -9.638 1.00 42.34 103 CYS A N 1
ATOM 855 C CA . CYS A 1 103 ? 16.467 -19.180 -8.597 1.00 42.34 103 CYS A CA 1
ATOM 856 C C . CYS A 1 103 ? 17.473 -20.336 -8.783 1.00 42.34 103 CYS A C 1
ATOM 858 O O . CYS A 1 103 ? 17.419 -21.318 -8.040 1.00 42.34 103 CYS A O 1
ATOM 860 N N . ARG A 1 104 ? 18.382 -20.279 -9.768 1.00 36.56 104 ARG A N 1
ATOM 861 C CA . ARG A 1 104 ? 19.437 -21.297 -9.911 1.00 36.56 104 ARG A CA 1
ATOM 862 C C . ARG A 1 104 ? 20.615 -20.971 -8.984 1.00 36.56 104 ARG A C 1
ATOM 864 O O . ARG A 1 104 ? 21.547 -20.301 -9.405 1.00 36.56 104 ARG A O 1
ATOM 871 N N . GLY A 1 105 ? 20.586 -21.499 -7.756 1.00 42.94 105 GLY A N 1
ATOM 872 C CA . GLY A 1 105 ? 21.791 -21.632 -6.916 1.00 42.94 105 GLY A CA 1
ATOM 873 C C . GLY A 1 105 ? 21.740 -21.070 -5.491 1.00 42.94 105 GLY A C 1
ATOM 874 O O . GLY A 1 105 ? 22.715 -21.242 -4.770 1.00 42.94 105 GLY A O 1
ATOM 875 N N . GLU A 1 106 ? 20.642 -20.453 -5.051 1.00 38.50 106 GLU A N 1
ATOM 876 C CA . GLU A 1 106 ? 20.558 -19.809 -3.727 1.00 38.50 106 GLU A CA 1
ATOM 877 C C . GLU A 1 106 ? 19.659 -20.605 -2.750 1.00 38.50 106 GLU A C 1
ATOM 879 O O . GLU A 1 106 ? 18.501 -20.889 -3.076 1.00 38.50 106 GLU A O 1
ATOM 884 N N . PRO A 1 107 ? 20.130 -20.940 -1.529 1.00 38.38 107 PRO A N 1
ATOM 885 C CA . PRO A 1 107 ? 19.399 -21.762 -0.554 1.00 38.38 107 PRO A CA 1
ATOM 886 C C . PRO A 1 107 ? 18.217 -21.046 0.133 1.00 38.38 107 PRO A C 1
ATOM 888 O O . PRO A 1 107 ? 17.556 -21.642 0.981 1.00 38.38 107 PRO A O 1
ATOM 891 N N . MET A 1 108 ? 17.933 -19.782 -0.208 1.00 35.38 108 MET A N 1
ATOM 892 C CA . MET A 1 108 ? 16.922 -18.948 0.464 1.00 35.38 108 MET A CA 1
ATOM 893 C C . MET A 1 108 ? 15.544 -18.909 -0.218 1.00 35.38 108 MET A C 1
ATOM 895 O O . MET A 1 108 ? 14.652 -18.198 0.246 1.00 35.38 108 MET A O 1
ATOM 899 N N . CYS A 1 109 ? 15.320 -19.671 -1.293 1.00 42.88 109 CYS A N 1
ATOM 900 C CA . CYS A 1 109 ? 13.973 -19.805 -1.849 1.00 42.88 109 CYS A CA 1
ATOM 901 C C . CYS A 1 109 ? 13.121 -20.708 -0.947 1.00 42.88 109 CYS A C 1
ATOM 903 O O . CYS A 1 109 ? 13.302 -21.926 -0.929 1.00 42.88 109 CYS A O 1
ATOM 905 N N . SER A 1 110 ? 12.172 -20.115 -0.215 1.00 44.41 110 SER A N 1
ATOM 906 C CA . SER A 1 110 ? 11.127 -20.867 0.487 1.00 44.41 110 SER A CA 1
ATOM 907 C C . SER A 1 110 ? 10.470 -21.887 -0.458 1.00 44.41 110 SER A C 1
ATOM 909 O O . SER A 1 110 ? 10.245 -21.559 -1.629 1.00 44.41 110 SER A O 1
ATOM 911 N N . PRO A 1 111 ? 10.135 -23.105 0.013 1.00 45.50 111 PRO A N 1
ATOM 912 C CA . PRO A 1 111 ? 9.536 -24.130 -0.831 1.00 45.50 111 PRO A CA 1
ATOM 913 C C . PRO A 1 111 ? 8.276 -23.605 -1.519 1.00 45.50 111 PRO A C 1
ATOM 915 O O . PRO A 1 111 ? 7.386 -23.043 -0.878 1.00 45.50 111 PRO A O 1
ATOM 918 N N . ARG A 1 112 ? 8.210 -23.798 -2.838 1.00 53.25 112 ARG A N 1
ATOM 919 C CA . ARG A 1 112 ? 7.027 -23.513 -3.652 1.00 53.25 112 ARG A CA 1
ATOM 920 C C . ARG A 1 112 ? 5.812 -24.238 -3.050 1.00 53.25 112 ARG A C 1
ATOM 922 O O . ARG A 1 112 ? 5.955 -25.409 -2.697 1.00 53.25 112 ARG A O 1
ATOM 929 N N . PRO A 1 113 ? 4.616 -23.630 -2.991 1.00 47.88 113 PRO A N 1
ATOM 930 C CA . PRO A 1 113 ? 3.394 -24.386 -2.747 1.00 47.88 113 PRO A CA 1
ATOM 931 C C . PRO A 1 113 ? 3.241 -25.417 -3.874 1.00 47.88 113 PRO A C 1
ATOM 933 O O . PRO A 1 113 ? 2.998 -25.064 -5.026 1.00 47.88 113 PRO A O 1
ATOM 936 N N . THR A 1 114 ? 3.462 -26.697 -3.579 1.00 48.62 114 THR A N 1
ATOM 937 C CA . THR A 1 114 ? 3.477 -27.777 -4.583 1.00 48.62 114 THR A CA 1
ATOM 938 C C . THR A 1 114 ? 2.077 -28.189 -5.046 1.00 48.62 114 THR A C 1
ATOM 940 O O . THR A 1 114 ? 1.946 -29.052 -5.913 1.00 48.62 114 THR A O 1
ATOM 943 N N . HIS A 1 115 ? 1.026 -27.562 -4.508 1.00 48.44 115 HIS A N 1
ATOM 944 C CA . HIS A 1 115 ? -0.371 -27.898 -4.766 1.00 48.44 115 HIS A 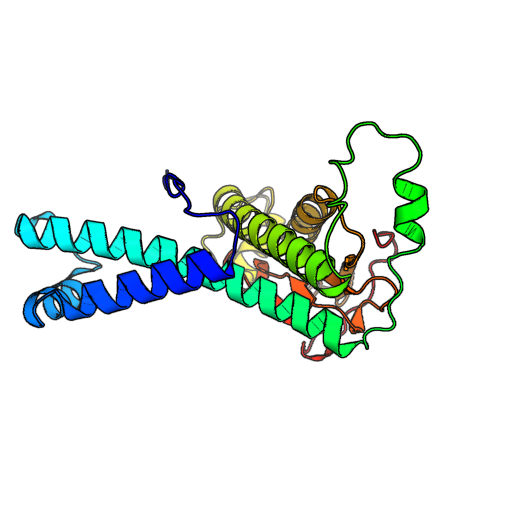CA 1
ATOM 945 C C . HIS A 1 115 ? -1.220 -26.623 -4.895 1.00 48.44 115 HIS A C 1
ATOM 947 O O . HIS A 1 115 ? -1.203 -25.778 -4.006 1.00 48.44 115 HIS A O 1
ATOM 953 N N . GLY A 1 116 ? -1.958 -26.484 -6.002 1.00 59.44 116 GLY A N 1
ATOM 954 C CA . GLY A 1 116 ? -2.864 -25.357 -6.267 1.00 59.44 116 GLY A CA 1
ATOM 955 C C . GLY A 1 116 ? -2.871 -24.940 -7.740 1.00 59.44 116 GLY A C 1
ATOM 956 O O . GLY A 1 116 ? -1.859 -25.079 -8.429 1.00 59.44 116 GLY A O 1
ATOM 957 N N . SER A 1 117 ? -4.007 -24.439 -8.235 1.00 80.38 117 SER A N 1
ATOM 958 C CA . SER A 1 117 ? -4.104 -23.892 -9.598 1.00 80.38 117 SER A CA 1
ATOM 959 C C . SER A 1 117 ? -3.196 -22.662 -9.766 1.00 80.38 117 SER A C 1
ATOM 961 O O . SER A 1 117 ? -2.885 -21.992 -8.781 1.00 80.38 117 SER A O 1
ATOM 963 N N . ALA A 1 118 ? -2.795 -22.319 -10.996 1.00 79.56 118 ALA A N 1
ATOM 964 C CA . ALA A 1 118 ? -1.997 -21.111 -11.257 1.00 79.56 118 ALA A CA 1
ATOM 965 C C . ALA A 1 118 ? -2.682 -19.834 -10.728 1.00 79.56 118 ALA 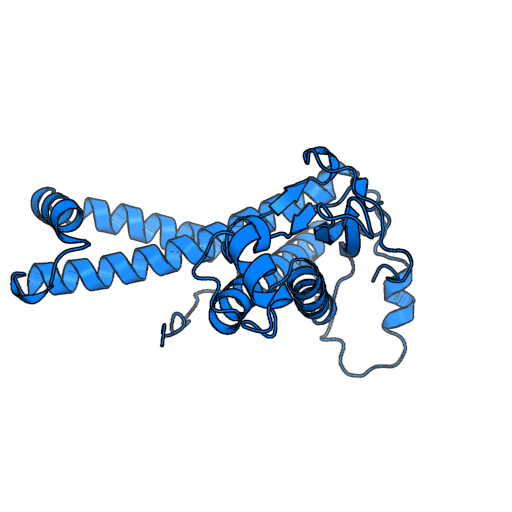A C 1
ATOM 967 O O . ALA A 1 118 ? -2.027 -18.954 -10.177 1.00 79.56 118 ALA A O 1
ATOM 968 N N . THR A 1 119 ? -4.015 -19.770 -10.816 1.00 83.75 119 THR A N 1
ATOM 969 C CA . THR A 1 119 ? -4.815 -18.683 -10.238 1.00 83.75 119 THR A CA 1
ATOM 970 C C . THR A 1 119 ? -4.659 -18.614 -8.723 1.00 83.75 119 THR A C 1
ATOM 972 O O . THR A 1 119 ? -4.396 -17.541 -8.195 1.00 83.75 119 THR A O 1
ATOM 975 N N . THR A 1 120 ? -4.742 -19.752 -8.029 1.00 87.44 120 THR A N 1
ATOM 976 C CA . THR A 1 120 ? -4.550 -19.819 -6.571 1.00 87.44 120 THR A CA 1
ATOM 977 C C . THR A 1 120 ? -3.154 -19.336 -6.173 1.00 87.44 120 THR A C 1
ATOM 979 O O . THR A 1 120 ? -3.019 -18.517 -5.273 1.00 87.44 120 THR A O 1
ATOM 982 N N . GLN A 1 121 ? -2.116 -19.770 -6.892 1.00 88.94 121 GLN A N 1
ATOM 983 C CA . GLN A 1 121 ? -0.734 -19.370 -6.605 1.00 88.94 121 GLN A CA 1
ATOM 984 C C . GLN A 1 121 ? -0.495 -17.865 -6.825 1.00 88.94 121 GLN A C 1
ATOM 986 O O . GLN A 1 121 ? 0.197 -17.234 -6.025 1.00 88.94 121 GLN A O 1
ATOM 991 N N . MET A 1 122 ? -1.085 -17.283 -7.875 1.00 92.19 122 MET A N 1
ATOM 992 C CA . MET A 1 122 ? -1.035 -15.839 -8.132 1.00 92.19 122 MET A CA 1
ATOM 993 C C . MET A 1 122 ? -1.761 -15.046 -7.038 1.00 92.19 122 MET A C 1
ATOM 995 O O . MET A 1 122 ? -1.233 -14.047 -6.551 1.00 92.19 122 MET A O 1
ATOM 999 N N . GLU A 1 123 ? -2.938 -15.502 -6.598 1.00 93.81 123 GLU A N 1
ATOM 1000 C CA . GLU A 1 123 ? -3.680 -14.853 -5.510 1.00 93.81 123 GLU A CA 1
ATOM 1001 C C . GLU A 1 123 ? -2.937 -14.933 -4.167 1.00 93.81 123 GLU A C 1
ATOM 1003 O O . GLU A 1 123 ? -2.962 -13.969 -3.394 1.00 93.81 123 GLU A O 1
ATOM 1008 N N . ASP A 1 124 ? -2.231 -16.036 -3.905 1.00 93.19 124 ASP A N 1
ATOM 1009 C CA . ASP A 1 124 ? -1.361 -16.189 -2.736 1.00 93.19 124 ASP A CA 1
ATOM 1010 C C . ASP A 1 124 ? -0.149 -15.245 -2.800 1.00 93.19 124 ASP A C 1
ATOM 1012 O O . ASP A 1 124 ? 0.242 -14.657 -1.787 1.00 93.19 124 ASP A O 1
ATOM 1016 N N . GLU A 1 125 ? 0.449 -15.063 -3.980 1.00 94.31 125 GLU A N 1
ATOM 1017 C CA . GLU A 1 125 ? 1.514 -14.078 -4.196 1.00 94.31 125 GLU A CA 1
ATOM 1018 C C . GLU A 1 125 ? 1.019 -12.645 -3.986 1.00 94.31 125 GLU A C 1
ATOM 1020 O O . GLU A 1 125 ? 1.643 -11.891 -3.237 1.00 94.31 125 GLU A O 1
ATOM 1025 N N . ALA A 1 126 ? -0.141 -12.294 -4.548 1.00 96.62 126 ALA A N 1
ATOM 1026 C CA . ALA A 1 126 ? -0.783 -10.999 -4.330 1.00 96.62 126 ALA A CA 1
ATOM 1027 C C . ALA A 1 126 ? -1.094 -10.759 -2.841 1.00 96.62 126 ALA A C 1
ATOM 1029 O O . ALA A 1 126 ? -0.908 -9.650 -2.340 1.00 96.62 126 ALA A O 1
ATOM 1030 N N . ASN A 1 127 ? -1.508 -11.798 -2.107 1.00 96.81 127 ASN A N 1
ATOM 1031 C CA . ASN A 1 127 ? -1.735 -11.732 -0.663 1.00 96.81 127 ASN A CA 1
ATOM 1032 C C . ASN A 1 127 ? -0.441 -11.418 0.108 1.00 96.81 127 ASN A C 1
ATOM 1034 O O . ASN A 1 127 ? -0.424 -10.501 0.933 1.00 96.81 127 ASN A O 1
ATOM 1038 N N . ARG A 1 128 ? 0.659 -12.130 -0.186 1.00 95.81 128 ARG A N 1
ATOM 1039 C CA . ARG A 1 128 ? 1.972 -11.874 0.437 1.00 95.81 128 ARG A CA 1
ATOM 1040 C C . ARG A 1 128 ? 2.481 -10.468 0.122 1.00 95.81 128 ARG A C 1
ATOM 1042 O O . ARG A 1 128 ? 2.930 -9.774 1.036 1.00 95.81 128 ARG A O 1
ATOM 1049 N N . LEU A 1 129 ? 2.373 -10.041 -1.139 1.00 96.75 129 LEU A N 1
ATOM 1050 C CA . LEU A 1 129 ? 2.757 -8.699 -1.579 1.00 96.75 129 LEU A CA 1
ATOM 1051 C C . LEU A 1 129 ? 1.969 -7.627 -0.835 1.00 96.75 129 LEU A C 1
ATOM 1053 O O . LEU A 1 129 ? 2.576 -6.739 -0.241 1.00 96.75 129 LEU A O 1
ATOM 1057 N N . ALA A 1 130 ? 0.640 -7.735 -0.799 1.00 98.00 130 ALA A N 1
ATOM 1058 C CA . ALA A 1 130 ? -0.208 -6.751 -0.140 1.00 98.00 130 ALA A CA 1
ATOM 1059 C C . ALA A 1 130 ? 0.105 -6.627 1.358 1.00 98.00 130 ALA A C 1
ATOM 1061 O O . ALA A 1 130 ? 0.270 -5.517 1.861 1.00 98.00 130 ALA A O 1
ATOM 1062 N N . ILE A 1 131 ? 0.262 -7.751 2.068 1.00 96.31 131 ILE A N 1
ATOM 1063 C CA . ILE A 1 131 ? 0.625 -7.738 3.491 1.00 96.31 131 ILE A CA 1
ATOM 1064 C C . ILE A 1 131 ? 1.968 -7.033 3.686 1.00 96.31 131 ILE A C 1
ATOM 1066 O O . ILE A 1 131 ? 2.048 -6.063 4.437 1.00 96.31 131 ILE A O 1
ATOM 1070 N N . LYS A 1 132 ? 3.025 -7.480 3.001 1.00 96.12 132 LYS A N 1
ATOM 1071 C CA . LYS A 1 132 ? 4.377 -6.945 3.208 1.00 96.12 132 LYS A CA 1
ATOM 1072 C C . LYS A 1 132 ? 4.501 -5.483 2.791 1.00 96.12 132 LYS A C 1
ATOM 1074 O O . LYS A 1 132 ? 5.165 -4.719 3.489 1.00 96.12 132 LYS A O 1
ATOM 1079 N N . LEU A 1 133 ? 3.827 -5.076 1.716 1.00 97.25 133 LEU A N 1
ATOM 1080 C CA . LEU A 1 133 ? 3.793 -3.687 1.272 1.00 97.25 133 LEU A CA 1
ATOM 1081 C C . LEU A 1 133 ? 3.100 -2.784 2.284 1.00 97.25 133 LEU A C 1
ATOM 1083 O O . LEU A 1 133 ? 3.705 -1.806 2.707 1.00 97.25 133 LEU A O 1
ATOM 1087 N N . ILE A 1 134 ? 1.883 -3.107 2.731 1.00 97.38 134 ILE A N 1
ATOM 1088 C CA . ILE A 1 134 ? 1.182 -2.267 3.717 1.00 97.38 134 ILE A CA 1
ATOM 1089 C C . ILE A 1 134 ? 1.978 -2.186 5.023 1.00 97.38 134 ILE A C 1
ATOM 1091 O O . ILE A 1 134 ? 2.153 -1.096 5.572 1.00 97.38 134 ILE A O 1
ATOM 1095 N N . GLN A 1 135 ? 2.535 -3.308 5.490 1.00 95.06 135 GLN A N 1
ATOM 1096 C CA . GLN A 1 135 ? 3.405 -3.327 6.668 1.00 95.06 135 GLN A CA 1
ATOM 1097 C C . GLN A 1 135 ? 4.634 -2.429 6.490 1.00 95.06 135 GLN A C 1
ATOM 1099 O O . GLN A 1 135 ? 4.963 -1.632 7.371 1.00 95.06 135 GLN A O 1
ATOM 1104 N N . GLY A 1 136 ? 5.299 -2.544 5.341 1.00 94.62 136 GLY A N 1
ATOM 1105 C CA . GLY A 1 136 ? 6.474 -1.761 4.999 1.00 94.62 136 GLY A CA 1
ATOM 1106 C C . GLY A 1 136 ? 6.173 -0.269 4.885 1.00 94.62 136 GLY A C 1
ATOM 1107 O O . GLY A 1 136 ? 6.899 0.526 5.470 1.00 94.62 136 GLY A O 1
ATOM 1108 N N . ILE A 1 137 ? 5.076 0.108 4.226 1.00 94.38 137 ILE A N 1
ATOM 1109 C CA . ILE A 1 137 ? 4.624 1.500 4.091 1.00 94.38 137 ILE A CA 1
ATOM 1110 C C . ILE A 1 137 ? 4.378 2.121 5.465 1.00 94.38 137 ILE A C 1
ATOM 1112 O O . ILE A 1 137 ? 4.865 3.215 5.737 1.00 94.38 137 ILE A O 1
ATOM 1116 N N . MET A 1 138 ? 3.666 1.420 6.351 1.00 92.12 138 MET A N 1
ATOM 1117 C CA . MET A 1 138 ? 3.388 1.923 7.699 1.00 92.12 138 MET A CA 1
ATOM 1118 C C . MET A 1 138 ? 4.665 2.103 8.524 1.00 92.12 138 MET A C 1
ATOM 1120 O O . MET A 1 138 ? 4.798 3.103 9.228 1.00 92.12 138 MET A O 1
ATOM 1124 N N . ARG A 1 139 ? 5.618 1.169 8.411 1.00 92.88 139 ARG A N 1
ATOM 1125 C CA . ARG A 1 139 ? 6.934 1.284 9.052 1.00 92.88 139 ARG A CA 1
ATOM 1126 C C . ARG A 1 139 ? 7.721 2.479 8.502 1.00 92.88 139 ARG A C 1
ATOM 1128 O O . ARG A 1 139 ? 8.199 3.292 9.285 1.00 92.88 139 ARG A O 1
ATOM 1135 N N . LEU A 1 140 ? 7.808 2.623 7.178 1.00 90.88 140 LEU A N 1
ATOM 1136 C CA . LEU A 1 140 ? 8.504 3.741 6.528 1.00 90.88 140 LEU A CA 1
ATOM 1137 C C . LEU A 1 140 ? 7.875 5.091 6.898 1.00 90.88 140 LEU A C 1
ATOM 1139 O O . LEU A 1 140 ? 8.591 6.057 7.141 1.00 90.88 140 LEU A O 1
ATOM 1143 N N . ALA A 1 141 ? 6.546 5.161 7.012 1.00 88.62 141 ALA A N 1
ATOM 1144 C CA . ALA A 1 141 ? 5.854 6.368 7.455 1.00 88.62 141 ALA A CA 1
ATOM 1145 C C . ALA A 1 141 ? 6.263 6.788 8.882 1.00 88.62 141 ALA A C 1
ATOM 1147 O O . ALA A 1 141 ? 6.454 7.980 9.139 1.00 88.62 141 ALA A O 1
ATOM 1148 N N . GLU A 1 142 ? 6.440 5.827 9.799 1.00 86.06 142 GLU A N 1
ATOM 1149 C CA . GLU A 1 142 ? 6.936 6.086 11.159 1.00 86.06 142 GLU A CA 1
ATOM 1150 C C . GLU A 1 142 ? 8.420 6.493 11.160 1.00 86.06 142 GLU A C 1
ATOM 1152 O O . GLU A 1 142 ? 8.794 7.449 11.844 1.00 86.06 142 GLU A O 1
ATOM 1157 N N . GLU A 1 143 ? 9.253 5.822 10.361 1.00 86.12 143 GLU A N 1
ATOM 1158 C CA . GLU A 1 143 ? 10.689 6.110 10.240 1.00 86.12 143 GLU A CA 1
ATOM 1159 C C . GLU A 1 143 ? 10.958 7.499 9.649 1.00 86.12 143 GLU A C 1
ATOM 1161 O O . GLU A 1 143 ? 11.787 8.256 10.162 1.00 86.12 143 GLU A O 1
ATOM 1166 N N . TYR A 1 144 ? 10.238 7.862 8.588 1.00 83.00 144 TYR A N 1
ATOM 1167 C CA . TYR A 1 144 ? 10.420 9.130 7.885 1.00 83.00 144 TYR A CA 1
ATOM 1168 C C . TYR A 1 144 ? 9.757 10.314 8.589 1.00 83.00 144 TYR A C 1
ATOM 1170 O O . TYR A 1 144 ? 10.063 11.458 8.250 1.00 83.00 144 TYR A O 1
ATOM 1178 N N . LYS A 1 145 ? 8.867 10.059 9.561 1.00 76.00 145 LYS A N 1
ATOM 1179 C CA . LYS A 1 145 ? 8.151 11.084 10.340 1.00 76.00 145 LYS A CA 1
ATOM 1180 C C . LYS A 1 145 ? 7.531 12.167 9.449 1.00 76.00 145 LYS A C 1
ATOM 1182 O O . LYS A 1 145 ? 7.694 13.361 9.716 1.00 76.00 145 LYS A O 1
ATOM 1187 N N . ILE A 1 146 ? 6.857 11.760 8.369 1.00 64.88 146 ILE A N 1
ATOM 1188 C CA . ILE A 1 146 ? 6.244 12.703 7.424 1.00 64.88 146 ILE A CA 1
ATOM 1189 C C . ILE A 1 146 ? 5.056 13.378 8.110 1.00 64.88 146 ILE A C 1
ATOM 1191 O O . ILE A 1 146 ? 3.928 12.899 8.088 1.00 64.88 146 ILE A O 1
ATOM 1195 N N . ASN A 1 147 ? 5.337 14.506 8.754 1.00 56.28 147 ASN A N 1
ATOM 1196 C CA . ASN A 1 147 ? 4.366 15.290 9.516 1.00 56.28 1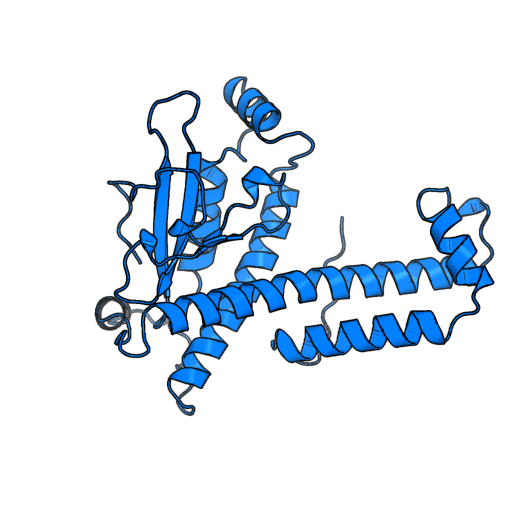47 ASN A CA 1
ATOM 1197 C C . ASN A 1 147 ? 3.814 16.474 8.705 1.00 56.28 147 ASN A C 1
ATOM 1199 O O . ASN A 1 147 ? 3.098 17.314 9.246 1.00 56.28 147 ASN A O 1
ATOM 1203 N N . THR A 1 148 ? 4.180 16.581 7.424 1.00 54.94 148 THR A N 1
ATOM 1204 C CA . THR A 1 148 ? 3.872 17.730 6.565 1.00 54.94 148 THR A CA 1
ATOM 1205 C C . THR A 1 148 ? 3.445 17.283 5.167 1.00 54.94 148 THR A C 1
ATOM 1207 O O . THR A 1 148 ? 3.601 16.119 4.799 1.00 54.94 148 THR A O 1
ATOM 1210 N N . PHE A 1 149 ? 2.873 18.205 4.386 1.00 59.91 149 PHE A N 1
ATOM 1211 C CA . PHE A 1 149 ? 2.549 17.945 2.984 1.00 59.91 149 PHE A CA 1
ATOM 1212 C C . PHE A 1 149 ? 3.805 17.502 2.204 1.00 59.91 149 PHE A C 1
ATOM 1214 O O . PHE A 1 149 ? 4.887 18.024 2.471 1.00 59.91 149 PHE A O 1
ATOM 1221 N N . PRO A 1 150 ? 3.692 16.605 1.207 1.00 58.91 150 PRO A N 1
ATOM 1222 C CA . PRO A 1 150 ? 4.851 16.019 0.516 1.00 58.91 150 PRO A CA 1
ATOM 1223 C C . PRO A 1 150 ? 5.818 17.050 -0.098 1.00 58.91 150 PRO A C 1
ATOM 1225 O O . PRO A 1 150 ? 7.034 16.867 -0.063 1.00 58.91 150 PRO A O 1
ATOM 1228 N N . LEU A 1 151 ? 5.292 18.187 -0.571 1.00 57.34 151 LEU A N 1
ATOM 1229 C CA . LEU A 1 151 ? 6.088 19.325 -1.053 1.00 57.34 151 LEU A CA 1
ATOM 1230 C C . LEU A 1 151 ? 6.918 19.992 0.057 1.00 57.34 151 LEU A C 1
ATOM 1232 O O . LEU A 1 151 ? 8.064 20.370 -0.170 1.00 57.34 151 LEU A O 1
ATOM 1236 N N . VAL A 1 152 ? 6.364 20.100 1.266 1.00 55.66 152 VAL A N 1
ATOM 1237 C CA . VAL A 1 152 ? 7.059 20.647 2.441 1.00 55.66 152 VAL A CA 1
ATOM 1238 C C . VAL A 1 152 ? 8.144 19.677 2.904 1.00 55.66 152 VAL A C 1
ATOM 1240 O O . VAL A 1 152 ? 9.244 20.107 3.228 1.00 55.66 152 VAL A O 1
ATOM 1243 N N . HIS A 1 153 ? 7.892 18.368 2.855 1.00 56.44 153 HIS A N 1
ATOM 1244 C CA . HIS A 1 153 ? 8.903 17.365 3.205 1.00 56.44 153 HIS A CA 1
ATOM 1245 C C . HIS A 1 153 ? 10.070 17.329 2.206 1.00 56.44 153 HIS A C 1
ATOM 1247 O O . HIS A 1 153 ? 11.224 17.263 2.620 1.00 56.44 153 HIS A O 1
ATOM 1253 N N . ASN A 1 154 ? 9.807 17.465 0.900 1.00 58.62 154 ASN A N 1
ATOM 1254 C CA . ASN A 1 154 ? 10.870 17.603 -0.106 1.00 58.62 154 ASN A CA 1
ATOM 1255 C C . ASN A 1 154 ? 11.690 18.891 0.090 1.00 58.62 154 ASN A C 1
ATOM 1257 O O . ASN A 1 154 ? 12.912 18.863 -0.041 1.00 58.62 154 ASN A O 1
ATOM 1261 N N . PHE A 1 155 ? 11.045 19.999 0.469 1.00 54.84 155 PHE A N 1
ATOM 1262 C CA . PHE A 1 155 ? 11.742 21.225 0.864 1.00 54.84 155 PHE A CA 1
ATOM 1263 C C . PHE A 1 155 ? 12.633 20.984 2.096 1.00 54.84 155 PHE A C 1
ATOM 1265 O O . PHE A 1 155 ? 13.805 21.345 2.088 1.00 54.84 155 PHE A O 1
ATOM 1272 N N . LEU A 1 156 ? 12.139 20.282 3.122 1.00 54.62 156 LEU A N 1
ATOM 1273 C CA . LEU A 1 156 ? 12.922 19.947 4.321 1.00 54.62 156 LEU A CA 1
ATOM 1274 C C . LEU A 1 156 ? 14.139 19.054 4.022 1.00 54.62 156 LEU A C 1
ATOM 1276 O O . LEU A 1 156 ? 15.174 19.212 4.667 1.00 54.62 156 LEU A O 1
ATOM 1280 N N . ILE A 1 157 ? 14.056 18.152 3.042 1.00 58.06 157 ILE A N 1
ATOM 1281 C CA . ILE A 1 157 ? 15.203 17.336 2.607 1.00 58.06 157 ILE A CA 1
ATOM 1282 C C . ILE A 1 157 ? 16.230 18.191 1.860 1.00 58.06 157 ILE A C 1
ATOM 1284 O O . ILE A 1 157 ? 17.418 18.111 2.166 1.00 58.06 157 ILE A O 1
ATOM 1288 N N . ASN A 1 158 ? 15.787 19.058 0.944 1.00 57.81 158 ASN A N 1
ATOM 1289 C CA . ASN A 1 158 ? 16.682 19.942 0.190 1.00 57.81 158 ASN A CA 1
ATOM 1290 C C . ASN A 1 158 ? 17.438 20.937 1.090 1.00 57.81 158 ASN A C 1
ATOM 1292 O O . ASN A 1 158 ? 18.572 21.292 0.787 1.00 57.81 158 ASN A O 1
ATOM 1296 N N . PHE A 1 159 ? 16.847 21.345 2.217 1.00 50.56 159 PHE A N 1
ATOM 1297 C CA . PHE A 1 159 ? 17.492 22.190 3.231 1.00 50.56 159 PHE A CA 1
ATOM 1298 C C . PHE A 1 159 ? 18.268 21.399 4.306 1.00 50.56 159 PHE A C 1
ATOM 1300 O O . PHE A 1 159 ? 18.728 21.982 5.285 1.00 50.56 159 PHE A O 1
ATOM 1307 N N . GLY A 1 160 ? 18.423 20.077 4.153 1.00 52.50 160 GLY A N 1
ATOM 1308 C CA . GLY A 1 160 ? 19.202 19.230 5.068 1.00 52.50 160 GLY A CA 1
ATOM 1309 C C . GLY A 1 160 ? 18.547 18.972 6.432 1.00 52.50 160 GLY A C 1
ATOM 1310 O O . GLY A 1 160 ? 19.186 18.431 7.333 1.00 52.50 160 GLY A O 1
ATOM 1311 N N . LEU A 1 161 ? 17.271 19.331 6.595 1.00 48.00 161 LEU A N 1
ATOM 1312 C CA . LEU A 1 161 ? 16.499 19.180 7.834 1.00 48.00 161 LEU A CA 1
ATOM 1313 C C . LEU A 1 161 ? 15.834 17.795 7.956 1.00 48.00 161 LEU A C 1
ATOM 1315 O O . LEU A 1 161 ? 15.392 17.418 9.042 1.00 48.00 161 LEU A O 1
ATOM 1319 N N . ALA A 1 162 ? 15.802 17.008 6.874 1.00 55.19 162 ALA A N 1
ATOM 1320 C CA . ALA A 1 162 ? 15.398 15.603 6.867 1.00 55.19 162 ALA A CA 1
ATOM 1321 C C . ALA A 1 162 ? 16.362 14.757 6.015 1.00 55.19 162 ALA A C 1
ATOM 1323 O O . ALA A 1 162 ? 16.743 15.147 4.917 1.00 55.19 162 ALA A O 1
ATOM 1324 N N . LYS A 1 163 ? 16.760 13.577 6.517 1.00 57.03 163 LYS A N 1
ATOM 1325 C CA . LYS A 1 163 ? 17.760 12.712 5.855 1.00 57.03 163 LYS A CA 1
ATOM 1326 C C . LYS A 1 163 ? 17.175 11.801 4.763 1.00 57.03 163 LYS A C 1
ATOM 1328 O O . LYS A 1 163 ? 17.912 11.379 3.879 1.00 57.03 163 LYS A O 1
ATOM 1333 N N . ARG A 1 164 ? 15.881 11.455 4.842 1.00 67.06 164 ARG A N 1
ATOM 1334 C CA . ARG A 1 164 ? 15.151 10.543 3.930 1.00 67.06 164 ARG A CA 1
ATOM 1335 C C . ARG A 1 164 ? 13.666 10.939 3.830 1.00 67.06 164 ARG A C 1
ATOM 1337 O O . ARG A 1 164 ? 13.195 11.787 4.587 1.00 67.06 164 ARG A O 1
ATOM 1344 N N . GLY A 1 165 ? 12.931 10.335 2.891 1.00 65.25 165 GLY A N 1
ATOM 1345 C CA . GLY A 1 165 ? 11.481 10.545 2.703 1.00 65.25 165 GLY A CA 1
ATOM 1346 C C . GLY A 1 165 ? 11.076 11.357 1.467 1.00 65.25 165 GLY A C 1
ATOM 1347 O O . GLY A 1 165 ? 9.905 11.692 1.312 1.00 65.25 165 GLY A O 1
ATOM 1348 N N . ALA A 1 166 ? 12.028 11.653 0.580 1.00 80.62 166 ALA A N 1
ATOM 1349 C CA . ALA A 1 166 ? 11.756 12.156 -0.767 1.00 80.62 166 ALA A CA 1
ATOM 1350 C C . ALA A 1 166 ? 11.103 11.057 -1.615 1.00 80.62 166 ALA A C 1
ATOM 1352 O O . ALA A 1 166 ? 11.260 9.874 -1.304 1.00 80.62 166 ALA A O 1
ATOM 1353 N N . CYS A 1 167 ? 10.437 11.426 -2.709 1.00 83.06 167 CYS A N 1
ATOM 1354 C CA . CYS A 1 167 ? 9.803 10.472 -3.625 1.00 83.06 167 CYS A CA 1
ATOM 1355 C C . CYS A 1 167 ? 10.743 9.330 -4.051 1.00 83.06 167 CYS A C 1
ATOM 1357 O O . CYS A 1 167 ? 10.386 8.160 -3.960 1.00 83.06 167 CYS A O 1
ATOM 1359 N N . LYS A 1 168 ? 11.994 9.658 -4.393 1.00 85.81 168 LYS A N 1
ATOM 1360 C CA . LYS A 1 168 ? 13.041 8.688 -4.738 1.00 85.81 168 LYS A CA 1
ATOM 1361 C C . LYS A 1 168 ? 13.351 7.692 -3.614 1.00 85.81 168 LYS A C 1
ATOM 1363 O O . LYS A 1 168 ? 13.515 6.512 -3.891 1.00 85.81 168 LYS A O 1
ATOM 1368 N N . HIS A 1 169 ? 13.388 8.141 -2.357 1.00 88.62 169 HIS A N 1
ATOM 1369 C CA . HIS A 1 169 ? 13.620 7.258 -1.206 1.00 88.62 169 HIS A CA 1
ATOM 1370 C C . HIS A 1 169 ? 12.444 6.304 -0.970 1.00 88.62 169 HIS A C 1
ATOM 1372 O O . HIS A 1 169 ? 12.660 5.138 -0.661 1.00 88.62 169 HIS A O 1
ATOM 1378 N N . TRP A 1 170 ? 11.209 6.784 -1.159 1.00 91.62 170 TRP A N 1
ATOM 1379 C CA . TRP A 1 170 ? 10.025 5.928 -1.100 1.00 91.62 170 TRP A CA 1
ATOM 1380 C C . TRP A 1 170 ? 10.031 4.871 -2.198 1.00 91.62 170 TRP A C 1
ATOM 1382 O O . TRP A 1 170 ? 9.810 3.703 -1.895 1.00 91.62 170 TRP A O 1
ATOM 1392 N N . ALA A 1 171 ? 10.309 5.259 -3.446 1.00 92.19 171 ALA A N 1
ATOM 1393 C CA . ALA A 1 171 ? 10.419 4.317 -4.556 1.00 92.19 171 ALA A CA 1
ATOM 1394 C C . ALA A 1 171 ? 11.488 3.251 -4.267 1.00 92.19 171 ALA A C 1
ATOM 1396 O O . ALA A 1 171 ? 11.198 2.060 -4.333 1.00 92.19 171 ALA A O 1
ATOM 1397 N N . GLU A 1 172 ? 12.683 3.677 -3.851 1.00 92.00 172 GLU A N 1
ATOM 1398 C CA . GLU A 1 172 ? 13.796 2.792 -3.502 1.00 92.00 172 GLU A CA 1
ATOM 1399 C C . GLU A 1 172 ? 13.425 1.792 -2.393 1.00 92.00 172 GLU A C 1
ATOM 1401 O O . GLU A 1 172 ? 13.617 0.586 -2.548 1.00 92.00 172 GLU A O 1
ATOM 1406 N N . ASP A 1 173 ? 12.883 2.266 -1.269 1.00 94.44 173 ASP A N 1
ATOM 1407 C CA . ASP A 1 173 ? 12.623 1.403 -0.114 1.00 94.44 173 ASP A CA 1
ATOM 1408 C C . ASP A 1 173 ? 11.384 0.511 -0.316 1.00 94.44 173 ASP A C 1
ATOM 1410 O O . ASP A 1 173 ? 11.359 -0.615 0.187 1.00 94.44 173 ASP A O 1
ATOM 1414 N N . ILE A 1 174 ? 10.393 0.940 -1.111 1.00 95.62 174 ILE A N 1
ATOM 1415 C CA . ILE A 1 174 ? 9.290 0.068 -1.551 1.00 95.62 174 ILE A CA 1
ATOM 1416 C C . ILE A 1 174 ? 9.806 -1.026 -2.486 1.00 95.62 174 ILE A C 1
ATOM 1418 O O . ILE A 1 174 ? 9.426 -2.184 -2.312 1.00 95.62 174 ILE A O 1
ATOM 1422 N N . LEU A 1 175 ? 10.688 -0.702 -3.436 1.00 94.88 175 LEU A N 1
ATOM 1423 C CA . LEU A 1 175 ? 11.284 -1.706 -4.320 1.00 94.88 175 LEU A CA 1
ATOM 1424 C C . LEU A 1 175 ? 12.087 -2.736 -3.526 1.00 94.88 175 LEU A C 1
ATOM 1426 O O . LEU A 1 175 ? 11.892 -3.925 -3.744 1.00 94.88 175 LEU A O 1
ATOM 1430 N N . LYS A 1 176 ? 12.865 -2.323 -2.517 1.00 94.00 176 LYS A N 1
ATOM 1431 C CA . LYS A 1 176 ? 13.545 -3.265 -1.605 1.00 94.00 176 LYS A CA 1
ATOM 1432 C C . LYS A 1 176 ? 12.571 -4.193 -0.874 1.00 94.00 176 LYS A C 1
ATOM 1434 O O . LYS A 1 176 ? 12.862 -5.376 -0.705 1.00 94.00 176 LYS A O 1
ATOM 1439 N N . ILE A 1 177 ? 11.422 -3.675 -0.422 1.00 94.75 177 ILE A N 1
ATOM 1440 C CA . ILE A 1 177 ? 10.379 -4.502 0.212 1.00 94.75 177 ILE A CA 1
ATOM 1441 C C . ILE A 1 177 ? 9.839 -5.524 -0.784 1.00 94.75 177 ILE A C 1
ATOM 1443 O O . ILE A 1 177 ? 9.713 -6.692 -0.425 1.00 94.75 177 ILE A O 1
ATOM 1447 N N . ILE A 1 178 ? 9.524 -5.090 -2.008 1.00 94.06 178 ILE A N 1
ATOM 1448 C CA . ILE A 1 178 ? 9.037 -5.967 -3.071 1.00 94.06 178 ILE A CA 1
ATOM 1449 C C . ILE A 1 178 ? 10.083 -7.041 -3.344 1.00 94.06 178 ILE A C 1
ATOM 1451 O O . ILE A 1 178 ? 9.778 -8.212 -3.171 1.00 94.06 178 ILE A O 1
ATOM 1455 N N . GLU A 1 179 ? 11.319 -6.657 -3.666 1.00 89.94 179 GLU A N 1
ATOM 1456 C CA . GLU A 1 179 ? 12.442 -7.539 -4.003 1.00 89.94 179 GLU A CA 1
ATOM 1457 C C . GLU A 1 179 ? 12.722 -8.611 -2.943 1.00 89.94 179 GLU A C 1
ATOM 1459 O O . GLU A 1 179 ? 13.050 -9.736 -3.308 1.00 89.94 179 GLU A O 1
ATOM 1464 N N . GLY A 1 180 ? 12.500 -8.320 -1.658 1.00 89.44 180 GLY A N 1
ATOM 1465 C CA . GLY A 1 180 ? 12.616 -9.297 -0.569 1.00 89.44 180 GLY A CA 1
ATOM 1466 C C . GLY A 1 180 ? 11.521 -10.377 -0.520 1.00 89.44 180 GLY A C 1
ATOM 1467 O O . GLY A 1 180 ? 11.545 -11.227 0.371 1.00 89.44 180 GLY A O 1
ATOM 1468 N N . ILE A 1 181 ? 10.541 -10.351 -1.426 1.00 89.00 181 ILE A N 1
ATOM 1469 C CA . ILE A 1 181 ? 9.420 -11.298 -1.493 1.00 89.00 181 ILE A CA 1
ATOM 1470 C C . ILE A 1 181 ? 9.609 -12.194 -2.722 1.00 89.00 181 ILE A C 1
ATOM 1472 O O . ILE A 1 181 ? 9.666 -11.668 -3.825 1.00 89.00 181 ILE A O 1
ATOM 1476 N N . PRO A 1 182 ? 9.642 -13.530 -2.606 1.00 86.25 182 PRO A N 1
ATOM 1477 C CA . PRO A 1 182 ? 9.646 -14.407 -3.779 1.00 86.25 182 PRO A CA 1
ATOM 1478 C C . PRO A 1 182 ? 8.396 -14.201 -4.653 1.00 86.25 182 PRO A C 1
ATOM 1480 O O . PRO A 1 182 ? 7.273 -14.219 -4.132 1.00 86.25 182 PRO A O 1
ATOM 1483 N N . ARG A 1 183 ? 8.595 -14.004 -5.965 1.00 90.19 183 ARG A N 1
ATOM 1484 C CA . ARG A 1 183 ? 7.544 -13.689 -6.947 1.00 90.19 183 ARG A CA 1
ATOM 1485 C C . ARG A 1 183 ? 7.746 -14.447 -8.258 1.00 90.19 183 ARG A C 1
ATOM 1487 O O . ARG A 1 183 ? 8.860 -14.473 -8.765 1.00 90.19 183 ARG A O 1
ATOM 1494 N N . ASP A 1 184 ? 6.671 -14.990 -8.816 1.00 88.06 184 ASP A N 1
ATOM 1495 C CA . ASP A 1 184 ? 6.603 -15.632 -10.136 1.00 88.06 184 ASP A CA 1
ATOM 1496 C C . ASP A 1 184 ? 5.621 -14.909 -11.086 1.00 88.06 184 ASP A C 1
ATOM 1498 O O . ASP A 1 184 ? 5.757 -14.999 -12.314 1.00 88.06 184 ASP A O 1
ATOM 1502 N N . TYR A 1 185 ? 4.625 -14.207 -10.529 1.00 90.94 185 TYR A N 1
ATOM 1503 C CA . TYR A 1 185 ? 3.485 -13.639 -11.261 1.00 90.94 185 TYR A CA 1
ATOM 1504 C C . TYR A 1 185 ? 3.533 -12.117 -11.386 1.00 90.94 185 TYR A C 1
ATOM 1506 O O . TYR A 1 185 ? 2.860 -11.571 -12.263 1.00 90.94 185 TYR A O 1
ATOM 1514 N N . PHE A 1 186 ? 4.332 -11.438 -10.561 1.00 93.75 186 PHE A N 1
ATOM 1515 C CA . PHE A 1 186 ? 4.530 -9.992 -10.615 1.00 93.75 186 PHE A CA 1
ATOM 1516 C C . PHE A 1 186 ? 6.007 -9.614 -10.764 1.00 93.75 186 PHE A C 1
ATOM 1518 O O . PHE A 1 186 ? 6.885 -10.210 -10.144 1.00 93.75 186 PHE A O 1
ATOM 1525 N N . VAL A 1 187 ? 6.263 -8.569 -11.545 1.00 93.44 187 VAL A N 1
ATOM 1526 C CA . VAL A 1 187 ? 7.573 -7.937 -11.737 1.00 93.44 187 VAL A CA 1
ATOM 1527 C C . VAL A 1 187 ? 7.517 -6.490 -11.244 1.00 93.44 187 VAL A C 1
ATOM 1529 O O . VAL A 1 187 ? 6.489 -5.816 -11.374 1.00 93.44 187 VAL A O 1
ATOM 1532 N N . ALA A 1 188 ? 8.608 -6.017 -10.652 1.00 94.88 188 ALA A N 1
ATOM 1533 C CA . ALA A 1 188 ? 8.741 -4.652 -10.177 1.00 94.88 188 ALA A CA 1
ATOM 1534 C C . ALA A 1 188 ? 9.372 -3.747 -11.244 1.00 94.88 188 ALA A C 1
ATOM 1536 O O . ALA A 1 188 ? 10.300 -4.144 -11.946 1.00 94.88 188 ALA A O 1
ATOM 1537 N N . TYR A 1 189 ? 8.903 -2.504 -11.322 1.00 95.31 189 TYR A N 1
ATOM 1538 C CA . TYR A 1 189 ? 9.525 -1.431 -12.090 1.00 95.31 189 TYR A CA 1
ATOM 1539 C C . TYR A 1 189 ? 9.747 -0.209 -11.207 1.00 95.31 189 TYR A C 1
ATOM 1541 O O . TYR A 1 189 ? 8.907 0.140 -10.376 1.00 95.31 189 TYR A O 1
ATOM 1549 N N . TRP A 1 190 ? 10.835 0.504 -11.472 1.00 95.75 190 TRP A N 1
ATOM 1550 C CA . TRP A 1 190 ? 10.983 1.891 -11.061 1.00 95.75 190 TRP A CA 1
ATOM 1551 C C . TRP A 1 190 ? 10.435 2.795 -12.166 1.00 95.75 190 TRP A C 1
ATOM 1553 O O . TRP A 1 190 ? 10.919 2.752 -13.300 1.00 95.75 190 TRP A O 1
ATOM 1563 N N . ALA A 1 191 ? 9.449 3.629 -11.837 1.00 95.00 191 ALA A N 1
ATOM 1564 C CA . ALA A 1 191 ? 8.910 4.634 -12.745 1.00 95.00 191 ALA A CA 1
ATOM 1565 C C . ALA A 1 191 ? 9.338 6.045 -12.330 1.00 95.00 191 ALA A C 1
ATOM 1567 O O . ALA A 1 191 ? 9.283 6.396 -11.151 1.00 95.00 191 ALA A O 1
ATOM 1568 N N . GLU A 1 192 ? 9.715 6.864 -13.308 1.00 93.31 192 GLU A N 1
ATOM 1569 C CA . GLU A 1 192 ? 10.046 8.275 -13.133 1.00 93.31 192 GLU A CA 1
ATOM 1570 C C . GLU A 1 192 ? 9.155 9.173 -14.003 1.00 93.31 192 GLU A C 1
ATOM 1572 O O . GLU A 1 192 ? 8.724 8.805 -15.101 1.00 93.31 192 GLU A O 1
ATOM 1577 N N . HIS A 1 193 ? 8.877 10.373 -13.505 1.00 91.31 193 HIS A N 1
ATOM 1578 C CA . HIS A 1 193 ? 8.201 11.443 -14.224 1.00 91.31 193 HIS A CA 1
ATOM 1579 C C . HIS A 1 193 ? 9.077 12.69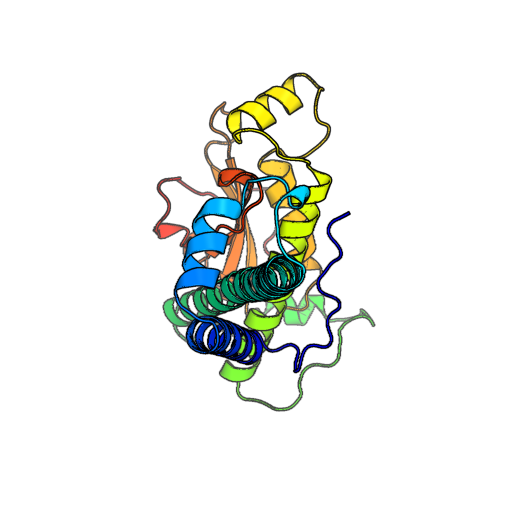2 -14.214 1.00 91.31 193 HIS A C 1
ATOM 1581 O O . HIS A 1 193 ? 9.544 13.090 -13.154 1.00 91.31 193 HIS A O 1
ATOM 1587 N N . LYS A 1 194 ? 9.259 13.325 -15.382 1.00 86.81 194 LYS A N 1
ATOM 1588 C CA . LYS A 1 194 ? 10.052 14.558 -15.578 1.00 86.81 194 LYS A CA 1
ATOM 1589 C C . LYS A 1 194 ? 11.407 14.552 -14.830 1.00 86.81 194 LYS A C 1
ATOM 1591 O O . LYS A 1 194 ? 11.623 15.423 -13.976 1.00 86.81 194 LYS A O 1
ATOM 1596 N N . PRO A 1 195 ? 12.313 13.609 -15.156 1.00 83.44 195 PRO A N 1
ATOM 1597 C CA . PRO A 1 195 ? 13.622 13.516 -14.510 1.00 83.44 195 PRO A CA 1
ATOM 1598 C C . PRO A 1 195 ? 14.424 14.812 -14.653 1.00 83.44 195 PRO A C 1
ATOM 1600 O O . PRO A 1 195 ? 14.415 15.440 -15.714 1.00 83.44 195 PRO A O 1
ATOM 1603 N N . GLY A 1 196 ? 15.101 15.222 -13.580 1.00 76.38 196 GLY A N 1
ATOM 1604 C CA . GLY A 1 196 ? 15.923 16.433 -13.534 1.00 76.38 196 GLY A CA 1
ATOM 1605 C C . GLY A 1 196 ? 15.136 17.742 -13.426 1.00 76.38 196 GLY A C 1
ATOM 1606 O O . GLY A 1 196 ? 15.734 18.816 -13.481 1.00 76.38 196 GLY A O 1
ATOM 1607 N N . SER A 1 197 ? 13.809 17.687 -13.277 1.00 79.50 197 SER A N 1
ATOM 1608 C CA . SER A 1 197 ? 12.967 18.875 -13.107 1.00 79.50 197 SER A CA 1
ATOM 1609 C C . SER A 1 197 ? 12.514 19.061 -11.657 1.00 79.50 197 SER A C 1
ATOM 1611 O O . SER A 1 197 ? 12.486 18.123 -10.867 1.00 79.50 197 SER A O 1
ATOM 1613 N N . ILE A 1 198 ? 12.036 20.260 -11.318 1.00 73.88 198 ILE A N 1
ATOM 1614 C CA . ILE A 1 198 ? 11.385 20.521 -10.018 1.00 73.88 198 ILE A CA 1
ATOM 1615 C C . ILE A 1 198 ? 10.111 19.688 -9.792 1.00 73.88 198 ILE A C 1
ATOM 1617 O O . ILE A 1 198 ? 9.641 19.576 -8.664 1.00 73.88 198 ILE A O 1
ATOM 1621 N N . ALA A 1 199 ? 9.540 19.140 -10.867 1.00 79.25 199 ALA A N 1
ATOM 1622 C CA . ALA A 1 199 ? 8.369 18.275 -10.848 1.00 79.25 199 ALA A CA 1
ATOM 1623 C C . ALA A 1 199 ? 8.758 16.791 -10.968 1.00 79.25 199 ALA A C 1
ATOM 1625 O O . ALA A 1 199 ? 7.909 15.972 -11.325 1.00 79.25 199 ALA A O 1
ATOM 1626 N N . GLU A 1 200 ? 10.031 16.457 -10.724 1.00 84.38 200 GLU A N 1
ATOM 1627 C CA . GLU A 1 200 ? 10.492 15.076 -10.721 1.00 84.38 200 GLU A CA 1
ATOM 1628 C C . GLU A 1 200 ? 9.735 14.264 -9.670 1.00 84.38 200 GLU A C 1
ATOM 1630 O O . GLU A 1 200 ? 9.638 14.645 -8.499 1.00 84.38 200 GLU A O 1
ATOM 1635 N N . HIS A 1 201 ? 9.223 13.112 -10.093 1.00 89.94 201 HIS A N 1
ATOM 1636 C CA . HIS A 1 201 ? 8.573 12.172 -9.196 1.00 89.94 201 HIS A CA 1
ATOM 1637 C C . HIS A 1 201 ? 8.958 10.738 -9.534 1.00 89.94 201 HIS A C 1
ATOM 1639 O O . HIS A 1 201 ? 9.098 10.389 -10.702 1.00 89.94 201 HIS A O 1
ATOM 1645 N N . ASN A 1 202 ? 9.145 9.919 -8.504 1.00 92.00 202 ASN A N 1
ATOM 1646 C CA . ASN A 1 202 ? 9.630 8.547 -8.609 1.00 92.00 202 ASN A CA 1
ATOM 1647 C C . ASN A 1 202 ? 8.710 7.628 -7.810 1.00 92.00 202 ASN A C 1
ATOM 1649 O O . ASN A 1 202 ? 8.359 7.959 -6.675 1.00 92.00 202 ASN A O 1
ATOM 1653 N N . VAL A 1 203 ? 8.344 6.481 -8.382 1.00 95.00 203 VAL A N 1
ATOM 1654 C CA . VAL A 1 203 ? 7.456 5.497 -7.746 1.00 95.00 203 VAL A CA 1
ATOM 1655 C C . VAL A 1 203 ? 7.878 4.067 -8.068 1.00 95.00 203 VAL A C 1
ATOM 1657 O O . VAL A 1 203 ? 8.490 3.794 -9.101 1.00 95.00 203 VAL A O 1
ATOM 1660 N N . ALA A 1 204 ? 7.511 3.146 -7.181 1.00 96.94 204 ALA A N 1
ATOM 1661 C CA . ALA A 1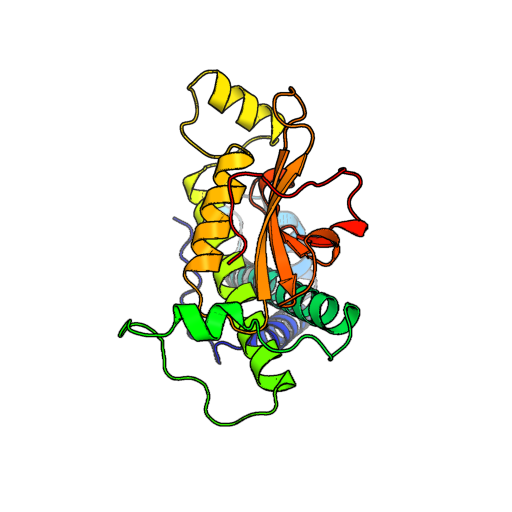 204 ? 7.576 1.716 -7.446 1.00 96.94 204 ALA A CA 1
ATOM 1662 C C . ALA A 1 204 ? 6.287 1.263 -8.145 1.00 96.94 204 ALA A C 1
ATOM 1664 O O . ALA A 1 204 ? 5.196 1.724 -7.804 1.00 96.94 204 ALA A O 1
ATOM 1665 N N . VAL A 1 205 ? 6.396 0.340 -9.095 1.00 97.56 205 VAL A N 1
ATOM 1666 C CA . VAL A 1 205 ? 5.261 -0.226 -9.833 1.00 97.56 205 VAL A CA 1
ATOM 1667 C C . VAL A 1 205 ? 5.342 -1.746 -9.790 1.00 97.56 205 VAL A C 1
ATOM 1669 O O . VAL A 1 205 ? 6.397 -2.311 -10.051 1.00 97.56 205 VAL A O 1
ATOM 1672 N N . LEU A 1 206 ? 4.225 -2.409 -9.495 1.00 97.31 206 LEU A N 1
ATOM 1673 C CA . LEU A 1 206 ? 4.059 -3.852 -9.667 1.00 97.31 206 LEU A CA 1
ATOM 1674 C C . LEU A 1 206 ? 3.234 -4.112 -10.921 1.00 97.31 206 LEU A C 1
ATOM 1676 O O . LEU A 1 206 ? 2.086 -3.680 -11.003 1.00 97.31 206 LEU A O 1
ATOM 1680 N N . ALA A 1 207 ? 3.790 -4.835 -11.884 1.00 94.81 207 ALA A N 1
ATOM 1681 C CA . ALA A 1 207 ? 3.064 -5.264 -13.074 1.00 94.81 207 ALA A CA 1
ATOM 1682 C C . ALA A 1 207 ? 3.019 -6.793 -13.157 1.00 94.81 207 ALA A C 1
ATOM 1684 O O . ALA A 1 207 ? 3.861 -7.462 -12.555 1.00 94.81 207 ALA A O 1
ATOM 1685 N N . PRO A 1 208 ? 2.064 -7.373 -13.898 1.00 93.25 208 PRO A N 1
ATOM 1686 C CA . PRO A 1 208 ? 2.075 -8.803 -14.174 1.00 93.25 208 PRO A CA 1
ATOM 1687 C C . PRO A 1 208 ? 3.365 -9.206 -14.891 1.00 93.25 208 PRO A C 1
ATOM 1689 O O . PRO A 1 208 ? 3.899 -8.458 -15.710 1.00 93.25 208 PRO A O 1
ATOM 1692 N N . ALA A 1 209 ? 3.871 -10.398 -14.600 1.00 89.06 209 ALA A N 1
ATOM 1693 C CA . ALA A 1 209 ? 5.050 -10.950 -15.249 1.00 89.06 209 ALA A CA 1
ATOM 1694 C C . ALA A 1 209 ? 4.913 -10.915 -16.784 1.00 89.06 209 ALA A C 1
ATOM 1696 O O . ALA A 1 209 ? 3.934 -11.400 -17.346 1.00 89.06 209 ALA A O 1
ATOM 1697 N N . GLY A 1 210 ? 5.904 -10.338 -17.468 1.00 85.25 210 GLY A N 1
ATOM 1698 C CA . GLY A 1 210 ? 5.897 -10.186 -18.928 1.00 85.25 210 GLY A CA 1
ATOM 1699 C C . GLY A 1 210 ? 5.033 -9.036 -19.464 1.00 85.25 210 GLY A C 1
ATOM 1700 O O . GLY A 1 210 ? 5.034 -8.815 -20.673 1.00 85.25 210 GLY A O 1
ATOM 1701 N N . ALA A 1 211 ? 4.330 -8.299 -18.601 1.00 89.81 211 ALA A N 1
ATOM 1702 C CA . ALA A 1 211 ? 3.640 -7.067 -18.966 1.00 89.81 211 ALA A CA 1
ATOM 1703 C C . ALA A 1 211 ? 4.602 -5.869 -18.972 1.00 89.81 211 ALA A C 1
ATOM 1705 O O . ALA A 1 211 ? 5.762 -5.984 -18.578 1.00 89.81 211 ALA A O 1
ATOM 1706 N N . THR A 1 212 ? 4.131 -4.709 -19.424 1.00 91.25 212 THR A N 1
ATOM 1707 C CA . THR A 1 212 ? 4.926 -3.476 -19.418 1.00 91.25 212 THR A CA 1
ATOM 1708 C C . THR A 1 212 ? 4.667 -2.642 -18.163 1.00 91.25 212 THR A C 1
ATOM 1710 O O . THR A 1 212 ? 3.693 -2.853 -17.443 1.00 91.25 212 THR A O 1
ATOM 1713 N N . LEU A 1 213 ? 5.496 -1.618 -17.930 1.00 92.44 213 LEU A N 1
ATOM 1714 C CA . LEU A 1 213 ? 5.281 -0.636 -16.860 1.00 92.44 213 LEU A CA 1
ATOM 1715 C C . LEU A 1 213 ? 3.877 -0.007 -16.919 1.00 92.44 213 LEU A C 1
ATOM 1717 O O . LEU A 1 213 ? 3.256 0.205 -15.881 1.00 92.44 213 LEU A O 1
ATOM 1721 N N . ARG A 1 214 ? 3.359 0.265 -18.126 1.00 93.88 214 ARG A N 1
ATOM 1722 C CA . ARG A 1 214 ? 2.029 0.865 -18.330 1.00 93.88 214 ARG A CA 1
ATOM 1723 C C . ARG A 1 214 ? 0.901 -0.044 -17.844 1.00 93.88 214 ARG A C 1
ATOM 1725 O O . ARG A 1 214 ? -0.140 0.447 -17.419 1.00 93.88 214 ARG A O 1
ATOM 1732 N N . ASP A 1 215 ? 1.142 -1.350 -17.852 1.00 93.44 215 ASP A N 1
ATOM 1733 C CA . ASP A 1 215 ? 0.201 -2.366 -17.404 1.00 93.44 215 ASP A CA 1
ATOM 1734 C C . ASP A 1 215 ? 0.273 -2.610 -15.891 1.00 93.44 215 ASP A C 1
ATOM 1736 O O . ASP A 1 215 ? -0.368 -3.536 -15.389 1.00 93.44 215 ASP A O 1
ATOM 1740 N N . GLY A 1 216 ? 1.043 -1.812 -15.153 1.00 95.81 216 GLY A N 1
ATOM 1741 C CA . GLY A 1 216 ? 1.266 -1.982 -13.726 1.00 95.81 216 GLY A CA 1
ATOM 1742 C C . GLY A 1 216 ? 0.356 -1.161 -12.813 1.00 95.81 216 GLY A C 1
ATOM 1743 O O . GLY A 1 216 ? -0.379 -0.256 -13.219 1.00 95.81 216 GLY A O 1
ATOM 1744 N N . LEU A 1 217 ? 0.448 -1.498 -11.531 1.00 97.94 217 LEU A N 1
ATOM 1745 C CA . LEU A 1 217 ? -0.108 -0.777 -10.400 1.00 97.94 217 LEU A CA 1
ATOM 1746 C C . LEU A 1 217 ? 1.026 -0.022 -9.699 1.00 97.94 217 LEU A C 1
ATOM 1748 O O . LEU A 1 217 ? 1.959 -0.643 -9.186 1.00 97.94 217 LEU A O 1
ATOM 1752 N N . LEU A 1 218 ? 0.962 1.307 -9.676 1.00 96.62 218 LEU A N 1
ATOM 1753 C CA . LEU A 1 218 ? 1.936 2.119 -8.949 1.00 96.62 218 LEU A CA 1
ATOM 1754 C C . LEU A 1 218 ? 1.608 2.146 -7.458 1.00 96.62 218 LEU A C 1
ATOM 1756 O O . LEU A 1 218 ? 0.437 2.210 -7.088 1.00 96.62 218 LEU A O 1
ATOM 1760 N N . ILE A 1 219 ? 2.641 2.121 -6.618 1.00 97.69 219 ILE A N 1
ATOM 1761 C CA . ILE A 1 219 ? 2.561 2.200 -5.158 1.00 97.69 219 ILE A CA 1
ATOM 1762 C C . ILE A 1 219 ? 3.254 3.495 -4.726 1.00 97.69 219 ILE A C 1
ATOM 1764 O O . ILE A 1 219 ? 4.473 3.624 -4.840 1.00 97.69 219 ILE A O 1
ATOM 1768 N N . ASP A 1 220 ? 2.477 4.467 -4.244 1.00 94.88 220 ASP A N 1
ATOM 1769 C CA . ASP A 1 220 ? 2.964 5.833 -4.012 1.00 94.88 220 ASP A CA 1
ATOM 1770 C C . ASP A 1 220 ? 2.388 6.479 -2.739 1.00 94.88 220 ASP A C 1
ATOM 1772 O O . ASP A 1 220 ? 1.619 7.444 -2.790 1.00 94.88 220 ASP A O 1
ATOM 1776 N N . PRO A 1 221 ? 2.775 5.971 -1.557 1.00 92.12 221 PRO A N 1
ATOM 1777 C CA . PRO A 1 221 ? 2.401 6.560 -0.272 1.00 92.12 221 PRO A CA 1
ATOM 1778 C C . PRO A 1 221 ? 3.063 7.922 -0.011 1.00 92.12 221 PRO A C 1
ATOM 1780 O O . PRO A 1 221 ? 2.702 8.606 0.950 1.00 92.12 221 PRO A O 1
ATOM 1783 N N . TRP A 1 222 ? 4.029 8.348 -0.836 1.00 89.31 222 TRP A N 1
ATOM 1784 C CA . TRP A 1 222 ? 4.630 9.674 -0.707 1.00 89.31 222 TRP A CA 1
ATOM 1785 C C . TRP A 1 222 ? 3.577 10.763 -0.952 1.00 89.31 222 TRP A C 1
ATOM 1787 O O . TRP A 1 222 ? 3.490 11.699 -0.159 1.00 89.31 222 TRP A O 1
ATOM 1797 N N . ARG A 1 223 ? 2.696 10.596 -1.954 1.00 86.94 223 ARG A N 1
ATOM 1798 C CA . ARG A 1 223 ? 1.595 11.541 -2.263 1.00 86.94 223 ARG A CA 1
ATOM 1799 C C . ARG A 1 223 ? 0.646 11.806 -1.101 1.00 86.94 223 ARG A C 1
ATOM 1801 O O . ARG A 1 223 ? 0.039 12.872 -1.017 1.00 86.94 223 ARG A O 1
ATOM 1808 N N . THR A 1 224 ? 0.491 10.834 -0.219 1.00 88.06 224 THR A N 1
ATOM 1809 C CA . THR A 1 224 ? -0.502 10.832 0.859 1.00 88.06 224 THR A CA 1
ATOM 1810 C C . THR A 1 224 ? 0.144 10.938 2.240 1.00 88.06 224 THR A C 1
ATOM 1812 O O . THR A 1 224 ? -0.498 10.620 3.245 1.00 88.06 224 THR A O 1
ATOM 1815 N N . ALA A 1 225 ? 1.397 11.406 2.299 1.00 84.62 225 ALA A N 1
ATOM 1816 C CA . ALA A 1 225 ? 2.163 11.583 3.530 1.00 84.62 225 ALA A CA 1
ATOM 1817 C C . ALA A 1 225 ? 2.254 10.294 4.374 1.00 84.62 225 ALA A C 1
ATOM 1819 O O . ALA A 1 225 ? 2.043 10.301 5.585 1.00 84.62 225 ALA A O 1
ATOM 1820 N N . GLY A 1 226 ? 2.549 9.169 3.719 1.00 86.50 226 GLY A N 1
ATOM 1821 C CA . GLY A 1 226 ? 2.774 7.874 4.363 1.00 86.50 226 GLY A CA 1
ATOM 1822 C C . GLY A 1 226 ? 1.526 7.008 4.539 1.00 86.50 226 GLY A C 1
ATOM 1823 O O . GLY A 1 226 ? 1.622 5.920 5.107 1.00 86.50 226 GLY A O 1
ATOM 1824 N N . LYS A 1 227 ? 0.355 7.437 4.052 1.00 91.25 227 LYS A N 1
ATOM 1825 C CA . LYS A 1 227 ? -0.808 6.538 3.951 1.00 91.25 227 LYS A CA 1
ATOM 1826 C C . LYS A 1 227 ? -0.655 5.632 2.726 1.00 91.25 227 LYS A C 1
ATOM 1828 O O . LYS A 1 227 ? -0.158 6.101 1.709 1.00 91.25 227 LYS A O 1
ATOM 1833 N N . PRO A 1 228 ? -1.107 4.372 2.757 1.00 94.69 228 PRO A N 1
ATOM 1834 C CA . PRO A 1 228 ? -1.138 3.555 1.551 1.00 94.69 228 PRO A CA 1
ATOM 1835 C C . PRO A 1 228 ? -1.874 4.260 0.404 1.00 94.69 228 PRO A C 1
ATOM 1837 O O . PRO A 1 228 ? -2.908 4.894 0.609 1.00 94.69 228 PRO A O 1
ATOM 1840 N N . PHE A 1 229 ? -1.295 4.201 -0.791 1.00 95.62 229 PHE A N 1
ATOM 1841 C CA . PHE A 1 229 ? -1.877 4.762 -2.004 1.00 95.62 229 PHE A CA 1
ATOM 1842 C C . PHE A 1 229 ? -1.376 3.965 -3.200 1.00 95.62 229 PHE A C 1
ATOM 1844 O O . PHE A 1 229 ? -0.175 3.709 -3.326 1.00 95.62 229 PHE A O 1
ATOM 1851 N N . TRP A 1 230 ? -2.304 3.583 -4.068 1.00 98.00 230 TRP A N 1
ATOM 1852 C CA . TRP A 1 230 ? -2.010 2.894 -5.311 1.00 98.00 230 TRP A CA 1
ATOM 1853 C C . TRP A 1 230 ? -3.013 3.285 -6.387 1.00 98.00 230 TRP A C 1
ATOM 1855 O O . TRP A 1 230 ? -4.160 3.628 -6.098 1.00 98.00 230 TRP A O 1
ATOM 1865 N N . ILE A 1 231 ? -2.575 3.231 -7.638 1.00 97.19 231 ILE A N 1
ATOM 1866 C CA . ILE A 1 231 ? -3.414 3.480 -8.811 1.00 97.19 231 ILE A CA 1
ATOM 1867 C C . ILE A 1 231 ? -2.815 2.751 -10.016 1.00 97.19 231 ILE A C 1
ATOM 1869 O O . ILE A 1 231 ? -1.633 2.410 -10.041 1.00 97.19 231 ILE A O 1
ATOM 1873 N N . ARG A 1 232 ? -3.637 2.462 -11.020 1.00 97.00 232 ARG A N 1
ATOM 1874 C CA . ARG A 1 232 ? -3.152 1.970 -12.309 1.00 97.00 232 ARG A CA 1
ATOM 1875 C C . ARG A 1 232 ? -2.291 3.033 -12.990 1.00 97.00 232 ARG A C 1
ATOM 1877 O O . ARG A 1 232 ? -2.635 4.212 -12.953 1.00 97.00 232 ARG A O 1
ATOM 1884 N N . VAL A 1 233 ? -1.189 2.626 -13.618 1.00 96.06 233 VAL A N 1
ATOM 1885 C CA . VAL A 1 233 ? -0.274 3.570 -14.283 1.00 96.06 233 VAL A CA 1
ATOM 1886 C C . VAL A 1 233 ? -0.971 4.354 -15.396 1.00 96.06 233 VAL A C 1
ATOM 1888 O O . VAL A 1 233 ? -0.761 5.556 -15.518 1.00 96.06 233 VAL A O 1
ATOM 1891 N N . ASP A 1 234 ? -1.822 3.698 -16.181 1.00 93.50 234 ASP A N 1
ATOM 1892 C CA . ASP A 1 234 ? -2.597 4.313 -17.265 1.00 93.50 234 ASP A CA 1
ATOM 1893 C C . ASP A 1 234 ? -3.766 5.194 -16.791 1.00 93.50 234 ASP A C 1
ATOM 1895 O O . ASP A 1 234 ? -4.296 5.972 -17.584 1.00 93.50 234 ASP A O 1
ATOM 1899 N N . ALA A 1 235 ? -4.138 5.109 -15.512 1.00 94.38 235 ALA A N 1
ATOM 1900 C CA . ALA A 1 235 ? -5.132 5.971 -14.879 1.00 94.38 235 ALA A CA 1
ATOM 1901 C C . ALA A 1 235 ? -4.509 7.177 -14.150 1.00 94.38 235 ALA A C 1
ATOM 1903 O O . ALA A 1 235 ? -5.238 8.025 -13.633 1.00 94.38 235 ALA A O 1
ATOM 1904 N N . ASP A 1 236 ? -3.177 7.268 -14.081 1.00 95.12 236 ASP A N 1
ATOM 1905 C CA . ASP A 1 236 ? -2.485 8.428 -13.525 1.00 95.12 236 ASP A CA 1
ATOM 1906 C C . ASP A 1 236 ? -2.272 9.509 -14.599 1.00 95.12 236 ASP A C 1
ATOM 1908 O O . ASP A 1 236 ? -2.066 9.237 -15.777 1.00 95.12 236 ASP A O 1
ATOM 1912 N N . HIS A 1 237 ? -2.287 10.769 -14.176 1.00 91.44 237 HIS A N 1
ATOM 1913 C CA . HIS A 1 237 ? -2.068 11.929 -15.038 1.00 91.44 237 HIS A CA 1
ATOM 1914 C C . HIS A 1 237 ? -0.586 12.153 -15.380 1.00 91.44 237 HIS A C 1
ATOM 1916 O O . HIS A 1 237 ? -0.259 12.935 -16.276 1.00 91.44 237 HIS A O 1
ATOM 1922 N N . HIS A 1 238 ? 0.324 11.499 -14.657 1.00 90.38 238 HIS A N 1
ATOM 1923 C CA . HIS A 1 238 ? 1.757 11.591 -14.898 1.00 90.38 238 HIS A CA 1
ATOM 1924 C C . HIS A 1 238 ? 2.167 10.761 -16.120 1.00 90.38 238 HIS A C 1
ATOM 1926 O O . HIS A 1 238 ? 1.767 9.614 -16.294 1.00 90.38 238 HIS A O 1
ATOM 1932 N N . GLN A 1 239 ? 3.047 11.325 -16.947 1.00 92.44 239 GLN A N 1
ATOM 1933 C CA . GLN A 1 239 ? 3.716 10.582 -18.015 1.00 92.44 239 GLN A CA 1
ATOM 1934 C C . GLN A 1 239 ? 4.866 9.769 -17.418 1.00 92.44 239 GLN A C 1
ATOM 1936 O O . GLN A 1 239 ? 5.984 10.277 -17.299 1.00 92.44 239 GLN A O 1
ATOM 1941 N N . TRP A 1 240 ? 4.559 8.549 -16.991 1.00 94.94 240 TRP A N 1
ATOM 1942 C CA . TRP A 1 240 ? 5.513 7.631 -16.380 1.00 94.94 240 TRP A CA 1
ATOM 1943 C C . TRP A 1 240 ? 6.425 6.979 -17.413 1.00 94.94 240 TRP A C 1
ATOM 1945 O O . TRP A 1 240 ? 5.965 6.487 -18.446 1.00 94.94 240 TRP A O 1
ATOM 1955 N N . LYS A 1 241 ? 7.723 6.946 -17.116 1.00 93.62 241 LYS A N 1
ATOM 1956 C CA . LYS A 1 241 ? 8.733 6.244 -17.910 1.00 93.62 241 LYS A CA 1
ATOM 1957 C C . LYS A 1 241 ? 9.528 5.291 -17.018 1.00 93.62 241 LYS A C 1
ATOM 1959 O O . LYS A 1 241 ? 9.713 5.603 -15.844 1.00 93.62 241 LYS A O 1
ATOM 1964 N N . PRO A 1 242 ? 9.992 4.144 -17.538 1.00 91.69 242 PRO A N 1
ATOM 1965 C CA . PRO A 1 242 ? 10.920 3.295 -16.801 1.00 91.69 242 PRO A CA 1
ATOM 1966 C C . PRO A 1 242 ? 12.200 4.067 -16.487 1.00 91.69 242 PRO A C 1
ATOM 1968 O O . PRO A 1 242 ? 12.730 4.746 -17.368 1.00 91.69 242 PRO A O 1
ATOM 1971 N N . TRP A 1 243 ? 12.702 3.945 -15.261 1.00 88.50 243 TRP A N 1
ATOM 1972 C CA . TRP A 1 243 ? 13.991 4.527 -14.908 1.00 88.50 243 TRP A CA 1
ATOM 1973 C C . TRP A 1 243 ? 15.122 3.733 -15.561 1.00 88.50 243 TRP A C 1
ATOM 1975 O O . TRP A 1 243 ? 15.229 2.522 -15.374 1.00 88.50 243 TRP A O 1
ATOM 1985 N N . ALA A 1 244 ? 15.979 4.418 -16.319 1.00 82.81 244 ALA A N 1
ATOM 1986 C CA . ALA A 1 244 ? 16.972 3.781 -17.190 1.00 82.81 244 ALA A CA 1
ATOM 1987 C C . ALA A 1 244 ? 17.993 2.883 -16.462 1.00 82.81 244 ALA A C 1
ATOM 1989 O O . ALA A 1 244 ? 18.584 2.006 -17.084 1.00 82.81 244 ALA A O 1
ATOM 1990 N N . PHE A 1 245 ? 18.205 3.097 -15.161 1.00 83.00 245 PHE A N 1
ATOM 1991 C CA . PHE A 1 245 ? 19.192 2.368 -14.355 1.00 83.00 245 PHE A CA 1
ATOM 1992 C C . PHE A 1 245 ? 18.586 1.252 -13.495 1.00 83.00 245 PHE A C 1
ATOM 1994 O O . PHE A 1 245 ? 19.303 0.633 -12.711 1.00 83.00 245 PHE A O 1
ATOM 2001 N N . TYR A 1 246 ? 17.279 1.006 -13.609 1.00 80.75 246 TYR A N 1
ATOM 2002 C CA . TYR A 1 246 ? 16.603 -0.056 -12.877 1.00 80.75 246 TYR A CA 1
ATOM 2003 C C . TYR A 1 246 ? 16.195 -1.180 -13.822 1.00 80.75 246 TYR A C 1
ATOM 2005 O O . TYR A 1 246 ? 15.318 -1.017 -14.671 1.00 80.75 246 TYR A O 1
ATOM 2013 N N . GLU A 1 247 ? 16.822 -2.340 -13.648 1.00 82.56 247 GLU A N 1
ATOM 2014 C CA . GLU A 1 247 ? 16.403 -3.558 -14.330 1.00 82.56 247 GLU A CA 1
ATOM 2015 C C . GLU A 1 247 ? 15.150 -4.127 -13.650 1.00 82.56 247 GLU A C 1
ATOM 2017 O O . GLU A 1 247 ? 15.188 -4.356 -12.438 1.00 82.56 247 GLU A O 1
ATOM 2022 N N . PRO A 1 248 ? 14.056 -4.375 -14.393 1.00 78.69 248 PRO A N 1
ATOM 2023 C CA . PRO A 1 248 ? 12.843 -4.960 -13.828 1.00 78.69 248 PRO A CA 1
ATOM 2024 C C . PRO A 1 248 ? 13.096 -6.355 -13.240 1.00 78.69 248 PRO A C 1
ATOM 2026 O O . PRO A 1 248 ? 13.712 -7.194 -13.904 1.00 78.69 248 PRO A O 1
ATOM 2029 N N . LYS A 1 249 ? 12.613 -6.607 -12.016 1.00 73.38 249 LYS A N 1
ATOM 2030 C CA . LYS A 1 249 ? 12.872 -7.842 -11.249 1.00 73.38 249 LYS A CA 1
ATOM 2031 C C . LYS A 1 249 ? 11.650 -8.397 -10.525 1.00 73.38 249 LYS A C 1
ATOM 2033 O O . LYS A 1 249 ? 10.815 -7.628 -9.994 1.00 73.38 249 LYS A O 1
#

Radius of gyration: 20.79 Å; chains: 1; bounding box: 49×50×54 Å

Secondary structure (DSSP, 8-state):
---------S-S-HHHHHHHHHHHHHHHHHHS-HHHHHHHHHHTTS-GGGS-HHHHHHHHHHHHHHHHHHHHHHHHHHHHHHHHHHHHT-TT--S-TTHHHHTSS-TT-PPP--SS-HHHHHHHHHHHHHHHHHHHHHHHHHHHT--S-HHHHHHHHHTTS-SS-SHHHHHHHHHHHHHTS--SSEEEEEEEESTTSTT-EEEEEEEETT--GGGSEEE-TTTTTTS--EEEGGGSSS--EE-TT----